Protein AF-A0A8H6H3W2-F1 (afdb_monomer_lite)

Sequence (372 aa):
MGFYNKIDARQTGYQIMNPTVLELPRDGNSSHDFLVIARTKHIAKNIHHKQYQLARQVATFANLTYDSFGRPLLKTGKWSKLLVEDFGDPEHHCKGQPNIDKYIGPEDMKLFWTRTGEPLLIFTHQVNDKNMCQGQFLIDVRAALVELEQVLGPEFSSLLPPIRFASPVGLRRDAPPGQENHPRYQREKNWAPGQSPFGSVSELLLMAEPGQLFRWISNDEPVELVLGAKDQRSAVEEPYPATAKPGETWHSRKSMTCVHDVMLHDEHVHQSTPMLTLTLCHRGSCEPDRQNTVMLGMVQRRQDPPAAPFTWYDRRIAVYESSPPYSMLSVSKKLTYHGETDSRYIWTGSMSYYTNHTEFPPPNHGFLDDEI

Radius of gyration: 20.77 Å; chains: 1; bounding box: 55×59×56 Å

pLDDT: mean 80.82, std 12.07, range [38.03, 96.06]

Structure (mmCIF, N/CA/C/O backbone):
data_AF-A0A8H6H3W2-F1
#
_entry.id   AF-A0A8H6H3W2-F1
#
loop_
_atom_site.group_PDB
_atom_site.id
_atom_site.type_symbol
_atom_site.label_atom_id
_atom_site.label_alt_id
_atom_site.label_comp_id
_atom_site.label_asym_id
_atom_site.label_entity_id
_atom_site.label_seq_id
_atom_site.pdbx_PDB_ins_code
_atom_site.Cartn_x
_atom_site.Cartn_y
_atom_site.Cartn_z
_atom_site.occupancy
_atom_site.B_iso_or_equiv
_atom_site.auth_seq_id
_atom_site.auth_comp_id
_atom_site.auth_asym_id
_atom_site.auth_atom_id
_atom_site.pdbx_PDB_model_num
ATOM 1 N N . MET A 1 1 ? -14.733 -13.157 6.035 1.00 38.03 1 MET A N 1
ATOM 2 C CA . MET A 1 1 ? -14.021 -12.004 5.429 1.00 38.03 1 MET A CA 1
ATOM 3 C C . MET A 1 1 ? -14.998 -11.135 4.644 1.00 38.03 1 MET A C 1
ATOM 5 O O . MET A 1 1 ? -15.568 -11.610 3.669 1.00 38.03 1 MET A O 1
ATOM 9 N N . GLY A 1 2 ? -15.232 -9.893 5.075 1.00 45.56 2 GLY A N 1
ATOM 10 C CA . GLY A 1 2 ? -16.018 -8.913 4.315 1.00 45.56 2 GLY A CA 1
ATOM 11 C C . GLY A 1 2 ? -15.111 -8.059 3.428 1.00 45.56 2 GLY A C 1
ATOM 12 O O . GLY A 1 2 ? -14.073 -7.596 3.888 1.00 45.56 2 GLY A O 1
ATOM 13 N N . PHE A 1 3 ? -15.484 -7.849 2.164 1.00 54.97 3 PHE A N 1
ATOM 14 C CA . PHE A 1 3 ? -14.792 -6.913 1.273 1.00 54.97 3 PHE A CA 1
ATOM 15 C C . PHE A 1 3 ? -15.496 -5.555 1.318 1.00 54.97 3 PHE A C 1
ATOM 17 O O . PHE A 1 3 ? -16.635 -5.424 0.869 1.00 54.97 3 PHE A O 1
ATOM 24 N N . TYR A 1 4 ? -14.814 -4.539 1.843 1.00 61.31 4 TYR A N 1
ATOM 25 C CA . TYR A 1 4 ? -15.309 -3.164 1.879 1.00 61.31 4 TYR A CA 1
ATOM 26 C C . TYR A 1 4 ? -14.913 -2.460 0.585 1.00 61.31 4 TYR A C 1
ATOM 28 O O . TYR A 1 4 ? -13.740 -2.181 0.353 1.00 61.31 4 TYR A O 1
ATOM 36 N N . ASN A 1 5 ? -15.878 -2.170 -0.281 1.00 63.62 5 ASN A N 1
ATOM 37 C CA . ASN A 1 5 ? -15.597 -1.556 -1.581 1.00 63.62 5 ASN A CA 1
ATOM 38 C C . ASN A 1 5 ? -16.062 -0.098 -1.687 1.00 63.62 5 ASN A C 1
ATOM 40 O O . ASN A 1 5 ? -15.951 0.499 -2.760 1.00 63.62 5 ASN A O 1
ATOM 44 N N . LYS A 1 6 ? -16.600 0.486 -0.607 1.00 76.38 6 LYS A N 1
ATOM 45 C CA . LYS A 1 6 ? -17.149 1.843 -0.634 1.00 76.38 6 LYS A CA 1
ATOM 46 C C . LYS A 1 6 ? -16.760 2.654 0.597 1.00 76.38 6 LYS A C 1
ATOM 48 O O . LYS A 1 6 ? -16.952 2.224 1.732 1.00 76.38 6 LYS A O 1
ATOM 53 N N . ILE A 1 7 ? -16.282 3.866 0.329 1.00 86.50 7 ILE A N 1
ATOM 54 C CA . ILE A 1 7 ? -16.067 4.921 1.318 1.00 86.50 7 ILE A CA 1
ATOM 55 C C . ILE A 1 7 ? -17.018 6.074 0.979 1.00 86.50 7 ILE A C 1
ATOM 57 O O . ILE A 1 7 ? -16.987 6.601 -0.135 1.00 86.50 7 ILE A O 1
ATOM 61 N N . ASP A 1 8 ? -17.886 6.456 1.914 1.00 89.50 8 ASP A N 1
ATOM 62 C CA . ASP A 1 8 ? -18.710 7.662 1.817 1.00 89.50 8 ASP A CA 1
ATOM 63 C C . ASP A 1 8 ? -17.953 8.851 2.412 1.00 89.50 8 ASP A C 1
ATOM 65 O O . ASP A 1 8 ? -18.010 9.103 3.615 1.00 89.50 8 ASP A O 1
ATOM 69 N N . ALA A 1 9 ? -17.246 9.571 1.538 1.00 91.12 9 ALA A N 1
ATOM 70 C CA . ALA A 1 9 ? -16.444 10.740 1.889 1.00 91.12 9 ALA A CA 1
ATOM 71 C C . ALA A 1 9 ? -17.174 12.084 1.700 1.00 91.12 9 ALA A C 1
ATOM 73 O O . ALA A 1 9 ? -16.544 13.142 1.748 1.00 91.12 9 ALA A O 1
ATOM 74 N N . ARG A 1 10 ? -18.498 12.081 1.462 1.00 91.94 10 ARG A N 1
ATOM 75 C CA . ARG A 1 10 ? -19.248 13.295 1.073 1.00 91.94 10 ARG A CA 1
ATOM 76 C C . ARG A 1 10 ? -19.122 14.439 2.077 1.00 91.94 10 ARG A C 1
ATOM 78 O O . ARG A 1 10 ? -19.120 15.596 1.671 1.00 91.94 10 ARG A O 1
ATOM 85 N N . GLN A 1 11 ? -19.005 14.129 3.367 1.00 92.69 11 GLN A N 1
ATOM 86 C CA . GLN A 1 11 ? -18.906 15.145 4.417 1.00 92.69 11 GLN A CA 1
ATOM 87 C C . GLN A 1 11 ? -17.571 15.899 4.424 1.00 92.69 11 GLN A C 1
ATOM 89 O O . GLN A 1 11 ? -17.528 17.008 4.947 1.00 92.69 11 GLN A O 1
ATOM 94 N N . THR A 1 12 ? -16.518 15.343 3.816 1.00 92.12 12 THR A N 1
ATOM 95 C CA . THR A 1 12 ? -15.211 16.015 3.706 1.00 92.12 12 THR A CA 1
ATOM 96 C C . THR A 1 12 ? -15.202 17.125 2.651 1.00 92.12 12 THR A C 1
ATOM 98 O O . THR A 1 12 ? -14.310 17.963 2.646 1.00 92.12 12 THR A O 1
ATOM 101 N N . GLY A 1 13 ? -16.162 17.114 1.717 1.00 91.94 13 GLY A N 1
ATOM 102 C CA . GLY A 1 13 ? -16.162 17.993 0.544 1.00 91.94 13 GLY A CA 1
ATOM 103 C C . GLY A 1 13 ? -15.183 17.578 -0.565 1.00 91.94 13 GLY A C 1
ATOM 104 O O . GLY A 1 13 ? -15.186 18.191 -1.632 1.00 91.94 13 GLY A O 1
ATOM 105 N N . TYR A 1 14 ? -14.389 16.521 -0.367 1.00 90.44 14 TYR A N 1
ATOM 106 C CA . TYR A 1 14 ? -13.445 16.020 -1.363 1.00 90.44 14 TYR A CA 1
ATOM 107 C C . TYR A 1 14 ? -14.010 14.843 -2.154 1.00 90.44 14 TYR A C 1
ATOM 109 O O . TYR A 1 14 ? -14.612 13.913 -1.618 1.00 90.44 14 TYR A O 1
ATOM 117 N N . GLN A 1 15 ? -13.733 14.841 -3.458 1.00 89.75 15 GLN A N 1
ATOM 118 C CA . GLN A 1 15 ? -13.858 13.636 -4.263 1.00 89.75 15 GLN A CA 1
ATOM 119 C C . GLN A 1 15 ? -12.562 12.834 -4.169 1.00 89.75 15 GLN A C 1
ATOM 121 O O . GLN A 1 15 ? -11.529 13.264 -4.685 1.00 89.75 15 GLN A O 1
ATOM 126 N N . ILE A 1 16 ? -12.648 11.670 -3.530 1.00 88.50 16 ILE A N 1
ATOM 127 C CA . ILE A 1 16 ? -11.510 10.786 -3.291 1.00 88.50 16 ILE A CA 1
ATOM 128 C C . ILE A 1 16 ? -11.413 9.662 -4.330 1.00 88.50 16 ILE A C 1
ATOM 130 O O . ILE A 1 16 ? -12.414 9.206 -4.884 1.00 88.50 16 ILE A O 1
ATOM 134 N N . MET A 1 17 ? -10.187 9.219 -4.586 1.00 86.38 17 MET A N 1
ATOM 135 C CA . MET A 1 17 ? -9.813 8.126 -5.478 1.00 86.38 17 MET A CA 1
ATOM 136 C C . MET A 1 17 ? -8.690 7.314 -4.830 1.00 86.38 17 MET A C 1
ATOM 138 O O . MET A 1 17 ? -7.836 7.883 -4.152 1.00 86.38 17 MET A O 1
ATOM 142 N N . ASN A 1 18 ? -8.670 6.004 -5.085 1.00 83.69 18 ASN A N 1
ATOM 143 C CA . ASN A 1 18 ? -7.641 5.072 -4.602 1.00 83.69 18 ASN A CA 1
ATOM 144 C C . ASN A 1 18 ? -7.344 5.225 -3.101 1.00 83.69 18 ASN A C 1
ATOM 146 O O . ASN A 1 18 ? -6.209 5.532 -2.734 1.00 83.69 18 ASN A O 1
ATOM 150 N N . PRO A 1 19 ? -8.363 5.094 -2.235 1.00 89.00 19 PRO A N 1
ATOM 151 C CA . PRO A 1 19 ? -8.133 5.187 -0.809 1.00 89.00 19 PRO A CA 1
ATOM 152 C C . PRO A 1 19 ? -7.259 4.027 -0.333 1.00 89.00 19 PRO A C 1
ATOM 154 O O . PRO A 1 19 ? -7.424 2.884 -0.765 1.00 89.00 19 PRO A O 1
ATOM 157 N N . THR A 1 20 ? -6.379 4.335 0.607 1.00 91.44 20 THR A N 1
ATOM 158 C CA . THR A 1 20 ? -5.738 3.361 1.477 1.00 91.44 20 THR A CA 1
ATOM 159 C C . THR A 1 20 ? -6.211 3.578 2.905 1.00 91.44 20 THR A C 1
ATOM 161 O O . THR A 1 20 ? -6.490 4.713 3.297 1.00 91.44 20 THR A O 1
ATOM 164 N N . VAL A 1 21 ? -6.317 2.494 3.669 1.00 92.19 21 VAL A N 1
ATOM 165 C CA . VAL A 1 21 ? -6.785 2.531 5.054 1.00 92.19 21 VAL A CA 1
ATOM 166 C C . VAL A 1 21 ? -5.716 2.012 6.006 1.00 92.19 21 VAL A C 1
ATOM 168 O O . VAL A 1 21 ? -4.912 1.162 5.631 1.00 92.19 21 VAL A O 1
ATOM 171 N N . LEU A 1 22 ? -5.730 2.538 7.223 1.00 91.88 22 LEU A N 1
ATOM 172 C CA . LEU A 1 22 ? -5.010 2.034 8.383 1.00 91.88 22 LEU A CA 1
ATOM 173 C C . LEU A 1 22 ? -6.053 1.818 9.478 1.00 91.88 22 LEU A C 1
ATOM 175 O O . LEU A 1 22 ? -6.718 2.781 9.865 1.00 91.88 22 LEU A O 1
ATOM 179 N N . GLU A 1 23 ? -6.239 0.579 9.929 1.00 89.75 23 GLU A N 1
ATOM 180 C CA . GLU A 1 23 ? -7.088 0.291 11.090 1.00 89.75 23 GLU A CA 1
ATOM 181 C C . GLU A 1 23 ? -6.520 0.994 12.326 1.00 89.75 23 GLU A C 1
ATOM 183 O O . GLU A 1 23 ? -5.312 0.971 12.558 1.00 89.75 23 GLU A O 1
ATOM 188 N N . LEU A 1 24 ? -7.380 1.653 13.094 1.00 89.00 24 LEU A N 1
ATOM 189 C CA . LEU A 1 24 ? -7.006 2.315 14.335 1.00 89.00 24 LEU A CA 1
ATOM 190 C C . LEU A 1 24 ? -7.407 1.443 15.534 1.00 89.00 24 LEU A C 1
ATOM 192 O O . LEU A 1 24 ? -8.453 0.792 15.497 1.00 89.00 24 LEU A O 1
ATOM 196 N N . PRO A 1 25 ? -6.602 1.438 16.610 1.00 82.38 25 PRO A N 1
ATOM 197 C CA . PRO A 1 25 ? -6.930 0.725 17.842 1.00 82.38 25 PRO A CA 1
ATOM 198 C C . PRO A 1 25 ? -8.228 1.265 18.453 1.00 82.38 25 PRO A C 1
ATOM 200 O O . PRO A 1 25 ? -8.420 2.478 18.559 1.00 82.38 25 PRO A O 1
ATOM 203 N N . ARG A 1 26 ? -9.106 0.362 18.896 1.00 71.25 26 ARG A N 1
ATOM 204 C CA . ARG A 1 26 ? -10.424 0.715 19.455 1.00 71.25 26 ARG A CA 1
ATOM 205 C C . ARG A 1 26 ? -10.416 0.999 20.952 1.00 71.25 26 ARG A C 1
ATOM 207 O O . ARG A 1 26 ? -11.255 1.758 21.421 1.00 71.25 26 ARG A O 1
ATOM 214 N N . ASP A 1 27 ? -9.447 0.436 21.663 1.00 63.78 27 ASP A N 1
ATOM 215 C CA . ASP A 1 27 ? -9.256 0.655 23.102 1.00 63.78 27 ASP A CA 1
ATOM 216 C C . ASP A 1 27 ? -8.433 1.915 23.407 1.00 63.78 27 ASP A C 1
ATOM 218 O O . ASP A 1 27 ? -8.251 2.281 24.564 1.00 63.78 27 ASP A O 1
ATOM 222 N N . GLY A 1 28 ? -7.939 2.601 22.371 1.00 57.50 28 GLY A N 1
ATOM 223 C CA . GLY A 1 28 ? -7.385 3.943 22.519 1.00 57.50 28 GLY A CA 1
ATOM 224 C C . GLY A 1 28 ? -8.486 4.996 22.677 1.00 57.50 28 GLY A C 1
ATOM 225 O O . GLY A 1 28 ? -9.674 4.722 22.531 1.00 57.50 28 GLY A O 1
ATOM 226 N N . ASN A 1 29 ? -8.096 6.261 22.840 1.00 61.19 29 ASN A N 1
ATOM 227 C CA . ASN A 1 29 ? -9.043 7.389 22.800 1.00 61.19 29 ASN A CA 1
ATOM 228 C C . ASN A 1 29 ? -9.653 7.627 21.396 1.00 61.19 29 ASN A C 1
ATOM 230 O O . ASN A 1 29 ? -10.332 8.634 21.170 1.00 61.19 29 ASN A O 1
ATOM 234 N N . SER A 1 30 ? -9.414 6.724 20.440 1.00 72.88 30 SER A N 1
ATOM 235 C CA . SER A 1 30 ? -9.859 6.858 19.061 1.00 72.88 30 SER A CA 1
ATOM 236 C C . SER A 1 30 ? -11.351 6.562 18.945 1.00 72.88 30 SER A C 1
ATOM 238 O O . SER A 1 30 ? -11.795 5.421 18.990 1.00 72.88 30 SER A O 1
ATOM 240 N N . SER A 1 31 ? -12.139 7.600 18.666 1.00 84.19 31 SER A N 1
ATOM 241 C CA . SER A 1 31 ? -13.532 7.445 18.204 1.00 84.19 31 SER A CA 1
ATOM 242 C C . SER A 1 31 ? -13.646 6.981 16.739 1.00 84.19 31 SER A C 1
ATOM 244 O O . SER A 1 31 ? -14.732 7.026 16.141 1.00 84.19 31 SER A O 1
ATOM 246 N N . HIS A 1 32 ? -12.510 6.602 16.146 1.00 90.31 32 HIS A N 1
ATOM 247 C CA . HIS A 1 32 ? -12.349 6.301 14.737 1.00 90.31 32 HIS A CA 1
ATOM 248 C C . HIS A 1 32 ? -11.866 4.868 14.508 1.00 90.31 32 HIS A C 1
ATOM 250 O O . HIS A 1 32 ? -10.893 4.457 15.132 1.00 90.31 32 HIS A O 1
ATOM 256 N N . ASP A 1 33 ? -12.499 4.139 13.584 1.00 89.69 33 ASP A N 1
ATOM 257 C CA . ASP A 1 33 ? -12.066 2.785 13.202 1.00 89.69 33 ASP A CA 1
ATOM 258 C C . ASP A 1 33 ? -10.879 2.806 12.227 1.00 89.69 33 ASP A C 1
ATOM 260 O O . ASP A 1 33 ? -10.061 1.892 12.222 1.00 89.69 33 ASP A O 1
ATOM 264 N N . PHE A 1 34 ? -10.786 3.829 11.370 1.00 92.62 34 PHE A N 1
ATOM 265 C CA . PHE A 1 34 ? -9.761 3.906 10.329 1.00 92.62 34 PHE A CA 1
ATOM 266 C C . PHE A 1 34 ? -9.233 5.324 10.121 1.00 92.62 34 PHE A C 1
ATOM 268 O O . PHE A 1 34 ? -9.998 6.292 10.061 1.00 92.62 34 PHE A O 1
ATOM 275 N N . LEU A 1 35 ? -7.930 5.426 9.857 1.00 94.44 35 LEU A N 1
ATOM 276 C CA . LEU A 1 35 ? -7.363 6.518 9.074 1.00 94.44 35 LEU A CA 1
ATOM 277 C C . LEU A 1 35 ? -7.467 6.151 7.591 1.00 94.44 35 LEU A C 1
ATOM 279 O O . LEU A 1 35 ? -7.058 5.071 7.171 1.00 94.44 35 LEU A O 1
ATOM 283 N N . VAL A 1 36 ? -7.984 7.071 6.785 1.00 94.69 36 VAL A N 1
ATOM 284 C CA . VAL A 1 36 ? -8.074 6.949 5.330 1.00 94.69 36 VAL A CA 1
ATOM 285 C C . VAL A 1 36 ? -7.200 8.020 4.698 1.00 94.69 36 VAL A C 1
ATOM 287 O O . VAL A 1 36 ? -7.397 9.207 4.951 1.00 94.69 36 VAL A O 1
ATOM 290 N N . ILE A 1 37 ? -6.286 7.618 3.818 1.00 94.38 37 ILE A N 1
ATOM 291 C CA . ILE A 1 37 ? -5.558 8.538 2.939 1.00 94.38 37 ILE A CA 1
ATOM 292 C C . ILE A 1 37 ? -5.935 8.220 1.504 1.00 94.38 37 ILE A C 1
ATOM 294 O O . ILE A 1 37 ? -5.880 7.072 1.071 1.00 94.38 37 ILE A O 1
ATOM 298 N N . ALA A 1 38 ? -6.331 9.236 0.748 1.00 92.19 38 ALA A N 1
ATOM 299 C CA . ALA A 1 38 ? -6.770 9.059 -0.626 1.00 92.19 38 ALA A CA 1
ATOM 300 C C . ALA A 1 38 ? -6.287 10.191 -1.527 1.00 92.19 38 ALA A C 1
ATOM 302 O O . ALA A 1 38 ? -5.979 11.295 -1.078 1.00 92.19 38 ALA A O 1
ATOM 303 N N . ARG A 1 39 ? -6.245 9.920 -2.831 1.00 90.06 39 ARG A N 1
ATOM 304 C CA . ARG A 1 39 ? -5.923 10.929 -3.836 1.00 90.06 39 ARG A CA 1
ATOM 305 C C . ARG A 1 39 ? -7.187 11.720 -4.130 1.00 90.06 39 ARG A C 1
ATOM 307 O O . ARG A 1 39 ? -8.265 11.150 -4.269 1.00 90.06 39 ARG A O 1
ATOM 314 N N . THR A 1 40 ? -7.062 13.024 -4.283 1.00 89.25 40 THR A N 1
ATOM 315 C CA . THR A 1 40 ? -8.142 13.863 -4.809 1.00 89.25 40 THR A CA 1
ATOM 316 C C . THR A 1 40 ? -8.117 13.876 -6.342 1.00 89.25 40 THR A C 1
ATOM 318 O O . THR A 1 40 ? -7.228 13.300 -6.976 1.00 89.25 40 THR A O 1
ATOM 321 N N . LYS A 1 41 ? -9.105 14.514 -6.976 1.00 88.62 41 LYS A N 1
ATOM 322 C CA . LYS A 1 41 ? -9.026 14.801 -8.415 1.00 88.62 41 LYS A CA 1
ATOM 323 C C . LYS A 1 41 ? -7.778 15.629 -8.728 1.00 88.62 41 LYS A C 1
ATOM 325 O O . LYS A 1 41 ? -7.467 16.572 -7.999 1.00 88.62 41 LYS A O 1
ATOM 330 N N . HIS A 1 42 ? -7.117 15.305 -9.842 1.00 88.88 42 HIS A N 1
ATOM 331 C CA . HIS A 1 42 ? -6.037 16.136 -10.366 1.00 88.88 42 HIS A CA 1
ATOM 332 C C . HIS A 1 42 ? -6.538 17.562 -10.602 1.00 88.88 42 HIS A C 1
ATOM 334 O O . HIS A 1 42 ? -7.658 17.760 -11.084 1.00 88.88 42 HIS A O 1
ATOM 340 N N . ILE A 1 43 ? -5.707 18.543 -10.262 1.00 89.69 43 ILE A N 1
ATOM 341 C CA . ILE A 1 43 ? -5.952 19.948 -10.590 1.00 89.69 43 ILE A CA 1
ATOM 342 C C . ILE A 1 43 ? -4.912 20.462 -11.571 1.00 89.69 43 ILE A C 1
ATOM 344 O O . ILE A 1 43 ? -3.747 20.074 -11.523 1.00 89.69 43 ILE A O 1
ATOM 348 N N . ALA A 1 44 ? -5.337 21.358 -12.457 1.00 90.50 44 ALA A N 1
ATOM 349 C CA . ALA A 1 44 ? -4.416 22.049 -13.339 1.00 90.50 44 ALA A CA 1
ATOM 350 C C . ALA A 1 44 ? -3.513 22.978 -12.516 1.00 90.50 44 ALA A C 1
ATOM 352 O O . ALA A 1 44 ? -4.010 23.806 -11.751 1.00 90.50 44 ALA A O 1
ATOM 353 N N . LYS A 1 45 ? -2.199 22.862 -12.702 1.00 86.75 45 LYS A N 1
ATOM 354 C CA . LYS A 1 45 ? -1.201 23.754 -12.111 1.00 86.75 45 LYS A CA 1
ATOM 355 C C . LYS A 1 45 ? -0.231 24.210 -13.192 1.00 86.75 45 LYS A C 1
ATOM 357 O O . LYS A 1 45 ? 0.331 23.384 -13.902 1.00 86.75 45 LYS A O 1
ATOM 362 N N . ASN A 1 46 ? -0.043 25.518 -13.322 1.00 86.31 46 ASN A N 1
ATOM 363 C CA . ASN A 1 46 ? 0.903 26.089 -14.276 1.00 86.31 46 ASN A CA 1
ATOM 364 C C . ASN A 1 46 ? 2.213 26.387 -13.565 1.00 86.31 46 ASN A C 1
ATOM 366 O O . ASN A 1 46 ? 2.203 27.079 -12.547 1.00 86.31 46 ASN A O 1
ATOM 370 N N . ILE A 1 47 ? 3.325 25.897 -14.109 1.00 81.50 47 ILE A N 1
ATOM 371 C CA . ILE A 1 47 ? 4.649 26.233 -13.597 1.00 81.50 47 ILE A CA 1
ATOM 372 C C . ILE A 1 47 ? 5.622 26.423 -14.753 1.00 81.50 47 ILE A C 1
ATOM 374 O O . ILE A 1 47 ? 5.658 25.606 -15.667 1.00 81.50 47 ILE A O 1
ATOM 378 N N . HIS A 1 48 ? 6.332 27.555 -14.754 1.00 82.19 48 HIS A N 1
ATOM 379 C CA . HIS A 1 48 ? 7.239 27.976 -15.834 1.00 82.19 48 HIS A CA 1
ATOM 380 C C . HIS A 1 48 ? 6.634 27.811 -17.245 1.00 82.19 48 HIS A C 1
ATOM 382 O O . HIS A 1 48 ? 7.253 27.259 -18.146 1.00 82.19 48 HIS A O 1
ATOM 388 N N . HIS A 1 49 ? 5.388 28.267 -17.434 1.00 82.69 49 HIS A N 1
ATOM 389 C CA . HIS A 1 49 ? 4.628 28.163 -18.695 1.00 82.69 49 HIS A CA 1
ATOM 390 C C . HIS A 1 49 ? 4.293 26.738 -19.172 1.00 82.69 49 HIS A C 1
ATOM 392 O O . HIS A 1 49 ? 3.703 26.580 -20.240 1.00 82.69 49 HIS A O 1
ATOM 398 N N . LYS A 1 50 ? 4.579 25.706 -18.371 1.00 82.94 50 LYS A N 1
ATOM 399 C CA . LYS A 1 50 ? 4.119 24.336 -18.599 1.00 82.94 50 LYS A CA 1
ATOM 400 C C . LYS A 1 50 ? 2.918 24.024 -17.707 1.00 82.94 50 LYS A C 1
ATOM 402 O O . LYS A 1 50 ? 2.899 24.336 -16.516 1.00 82.94 50 LYS A O 1
ATOM 407 N N . GLN A 1 51 ? 1.895 23.414 -18.298 1.00 86.88 51 GLN A N 1
ATOM 408 C CA . GLN A 1 51 ? 0.692 22.991 -17.587 1.00 86.88 51 GLN A CA 1
ATOM 409 C C . GLN A 1 51 ? 0.855 21.554 -17.083 1.00 86.88 51 GLN A C 1
ATOM 411 O O . GLN A 1 51 ? 1.141 20.640 -17.857 1.00 86.88 51 GLN A O 1
ATOM 416 N N . TYR A 1 52 ? 0.616 21.361 -15.793 1.00 86.75 52 TYR A N 1
ATOM 417 C CA . TYR A 1 52 ? 0.679 20.078 -15.110 1.00 86.75 52 TYR A CA 1
ATOM 418 C C . TYR A 1 52 ? -0.683 19.678 -14.535 1.00 86.75 52 TYR A C 1
ATOM 420 O O . TYR A 1 52 ? -1.546 20.515 -14.263 1.00 86.75 52 TYR A O 1
ATOM 428 N N . GLN A 1 53 ? -0.856 18.377 -14.333 1.00 88.94 53 GLN A N 1
ATOM 429 C CA . GLN A 1 53 ? -1.932 17.743 -13.584 1.00 88.94 53 GLN A CA 1
ATOM 430 C C . GLN A 1 53 ? -1.383 17.359 -12.209 1.00 88.94 53 GLN A C 1
ATOM 432 O O . GLN A 1 53 ? -0.658 16.374 -12.072 1.00 88.94 53 GLN A O 1
ATOM 437 N N . LEU A 1 54 ? -1.698 18.161 -11.197 1.00 87.56 54 LEU A N 1
ATOM 438 C CA . LEU A 1 54 ? -1.220 17.973 -9.833 1.00 87.56 54 LEU A CA 1
ATOM 439 C C . LEU A 1 54 ? -2.146 17.035 -9.053 1.00 87.56 54 LEU A C 1
ATOM 441 O O . LEU A 1 54 ? -3.332 17.320 -8.862 1.00 87.56 54 LEU A O 1
ATOM 445 N N . ALA A 1 55 ? -1.583 15.928 -8.578 1.00 88.56 55 ALA A N 1
ATOM 446 C CA . ALA A 1 55 ? -2.156 15.048 -7.576 1.00 88.56 55 ALA A CA 1
ATOM 447 C C . ALA A 1 55 ? -2.001 15.656 -6.183 1.00 88.56 55 ALA A C 1
ATOM 449 O O . ALA A 1 55 ? -0.946 16.167 -5.822 1.00 88.56 55 ALA A O 1
ATOM 450 N N . ARG A 1 56 ? -3.071 15.579 -5.391 1.00 89.38 56 ARG A N 1
ATOM 451 C CA . ARG A 1 56 ? -3.073 15.965 -3.977 1.00 89.38 56 ARG A CA 1
ATOM 452 C C . ARG A 1 56 ? -3.652 14.838 -3.149 1.00 89.38 56 ARG A C 1
ATOM 454 O O . ARG A 1 56 ? -4.571 14.152 -3.609 1.00 89.38 56 ARG A O 1
ATOM 461 N N . GLN A 1 57 ? -3.152 14.691 -1.933 1.00 91.12 57 GLN A N 1
ATOM 462 C CA . GLN A 1 57 ? -3.610 13.688 -0.980 1.00 91.12 57 GLN A CA 1
ATOM 463 C C . GLN A 1 57 ? -4.431 14.325 0.121 1.00 91.12 57 GLN A C 1
ATOM 465 O O . GLN A 1 57 ? -4.078 15.390 0.620 1.00 91.12 57 GLN A O 1
ATOM 470 N N . VAL A 1 58 ? -5.493 13.635 0.516 1.00 93.31 58 VAL A N 1
ATOM 471 C CA . VAL A 1 58 ? -6.330 14.008 1.646 1.00 93.31 58 VAL A CA 1
ATOM 472 C C . VAL A 1 58 ? -6.366 12.866 2.652 1.00 93.31 58 VAL A C 1
ATOM 474 O O . VAL A 1 58 ? -6.612 11.717 2.283 1.00 93.31 58 VAL A O 1
ATOM 477 N N . ALA A 1 59 ? -6.119 13.197 3.913 1.00 95.50 59 ALA A N 1
ATOM 478 C CA . ALA A 1 59 ? -6.383 12.352 5.062 1.00 95.50 59 ALA A CA 1
ATOM 479 C C . ALA A 1 59 ? -7.770 12.650 5.629 1.00 95.50 59 ALA A C 1
ATOM 481 O O . ALA A 1 59 ? -8.204 13.803 5.673 1.00 95.50 59 ALA A O 1
ATOM 482 N N . THR A 1 60 ? -8.456 11.614 6.090 1.00 96.06 60 THR A N 1
ATOM 483 C CA . THR A 1 60 ? -9.702 11.710 6.851 1.00 96.06 60 THR A CA 1
ATOM 484 C C . THR A 1 60 ? -9.825 10.509 7.782 1.00 96.06 60 THR A C 1
ATOM 486 O O . THR A 1 60 ? -9.222 9.467 7.532 1.00 96.06 60 THR A O 1
ATOM 489 N N . PHE A 1 61 ? -10.614 10.640 8.842 1.00 95.12 61 PHE A N 1
ATOM 490 C CA . PHE A 1 61 ? -10.955 9.523 9.715 1.00 95.12 61 PHE A CA 1
ATOM 491 C C . PHE A 1 61 ? -12.336 8.972 9.356 1.00 95.12 61 PHE A C 1
ATOM 493 O O . PHE A 1 61 ? -13.251 9.725 8.992 1.00 95.12 61 PHE A O 1
ATOM 500 N N . ALA A 1 62 ? -12.486 7.653 9.434 1.00 93.69 62 ALA A N 1
ATOM 501 C CA . ALA A 1 62 ? -13.699 6.954 9.039 1.00 93.69 62 ALA A CA 1
ATOM 502 C C . ALA A 1 62 ? -14.086 5.866 10.038 1.00 93.69 62 ALA A C 1
ATOM 504 O O . ALA A 1 62 ? -13.227 5.262 10.671 1.00 93.69 62 ALA A O 1
ATOM 505 N N . ASN A 1 63 ? -15.389 5.593 10.099 1.00 91.75 63 ASN A N 1
ATOM 506 C CA . ASN A 1 63 ? -15.965 4.516 10.901 1.00 91.75 63 ASN A CA 1
ATOM 507 C C . ASN A 1 63 ? -16.629 3.479 10.012 1.00 91.75 63 ASN A C 1
ATOM 509 O O . ASN A 1 63 ? -17.249 3.825 8.996 1.00 91.75 63 ASN A O 1
ATOM 513 N N . LEU A 1 64 ? -16.530 2.214 10.412 1.00 89.25 64 LEU A N 1
ATOM 514 C CA . LEU A 1 64 ? -17.304 1.154 9.807 1.00 89.25 64 LEU A CA 1
ATOM 515 C C . LEU A 1 64 ? -18.766 1.303 10.215 1.00 89.25 64 LEU A C 1
ATOM 517 O O . LEU A 1 64 ? -19.139 1.315 11.384 1.00 89.25 64 LEU A O 1
ATOM 521 N N . THR A 1 65 ? -19.613 1.397 9.204 1.00 89.62 65 THR A N 1
ATOM 522 C CA . THR A 1 65 ? -21.062 1.485 9.335 1.00 89.62 65 THR A CA 1
ATOM 523 C C . THR A 1 65 ? -21.715 0.524 8.349 1.00 89.62 65 THR A C 1
ATOM 525 O O . THR A 1 65 ? -21.037 -0.237 7.653 1.00 89.62 65 THR A O 1
ATOM 528 N N . TYR A 1 66 ? -23.040 0.579 8.261 1.00 87.50 66 TYR A N 1
ATOM 529 C CA . TYR A 1 66 ? -23.813 -0.182 7.294 1.00 87.50 66 TYR A CA 1
ATOM 530 C C . TYR A 1 66 ? -24.735 0.759 6.525 1.00 87.50 66 TYR A C 1
ATOM 532 O O . TYR A 1 66 ? -25.268 1.723 7.083 1.00 87.50 66 TYR A O 1
ATOM 540 N N . ASP A 1 67 ? -24.897 0.511 5.228 1.00 83.88 67 ASP A N 1
ATOM 541 C CA . ASP A 1 67 ? -25.865 1.236 4.415 1.00 83.88 67 ASP A CA 1
ATOM 542 C C . ASP A 1 67 ? -27.306 0.754 4.665 1.00 83.88 67 ASP A C 1
ATOM 544 O O . ASP A 1 67 ? -27.559 -0.161 5.449 1.00 83.88 67 ASP A O 1
ATOM 548 N N . SER A 1 68 ? -28.277 1.368 3.982 1.00 86.25 68 SER A N 1
ATOM 549 C CA . SER A 1 68 ? -29.702 1.031 4.121 1.00 86.25 68 SER A CA 1
ATOM 550 C C . SER A 1 68 ? -30.052 -0.417 3.757 1.00 86.25 68 SER A C 1
ATOM 552 O O . SER A 1 68 ? -31.149 -0.865 4.071 1.00 86.25 68 SER A O 1
ATOM 554 N N . PHE A 1 69 ? -29.156 -1.136 3.078 1.00 84.31 69 PHE A N 1
ATOM 555 C CA . PHE A 1 69 ? -29.310 -2.542 2.709 1.00 84.31 69 PHE A CA 1
ATOM 556 C C . PHE A 1 69 ? -28.495 -3.470 3.624 1.00 84.31 69 PHE A C 1
ATOM 558 O O . PHE A 1 69 ? -28.329 -4.644 3.303 1.00 84.31 69 PHE A O 1
ATOM 565 N N . GLY A 1 70 ? -27.951 -2.953 4.732 1.00 82.94 70 GLY A N 1
ATOM 566 C CA . GLY A 1 70 ? -27.109 -3.713 5.652 1.00 82.94 70 GLY A CA 1
ATOM 567 C C . GLY A 1 70 ? -25.719 -4.027 5.096 1.00 82.94 70 GLY A C 1
ATOM 568 O O . GLY A 1 70 ? -25.041 -4.908 5.617 1.00 82.94 70 GLY A O 1
ATOM 569 N N . ARG A 1 71 ? -25.273 -3.345 4.031 1.00 82.31 71 ARG A N 1
ATOM 570 C CA . ARG A 1 71 ? -23.953 -3.597 3.437 1.00 82.31 71 ARG A CA 1
ATOM 571 C C . ARG A 1 71 ? -22.888 -2.749 4.128 1.00 82.31 71 ARG A C 1
ATOM 573 O O . ARG A 1 71 ? -23.138 -1.562 4.350 1.00 82.31 71 ARG A O 1
ATOM 580 N N . PRO A 1 72 ? -21.701 -3.305 4.413 1.00 83.38 72 PRO A N 1
ATOM 581 C CA . PRO A 1 72 ? -20.618 -2.554 5.032 1.00 83.38 72 PRO A CA 1
ATOM 582 C C . PRO A 1 72 ? -20.223 -1.289 4.256 1.00 83.38 72 PRO A C 1
ATOM 584 O O . PRO A 1 72 ? -20.075 -1.315 3.032 1.00 83.38 72 PRO A O 1
ATOM 587 N N . LEU A 1 73 ? -20.026 -0.184 4.975 1.00 86.19 73 LEU A N 1
ATOM 588 C CA . LEU A 1 73 ? -19.672 1.123 4.423 1.00 86.19 73 LEU A CA 1
ATOM 589 C C . LEU A 1 73 ? -18.733 1.865 5.376 1.00 86.19 73 LEU A C 1
ATOM 591 O O . LEU A 1 73 ? -19.100 2.118 6.524 1.00 86.19 73 LEU A O 1
ATOM 595 N N . LEU A 1 74 ? -17.572 2.303 4.886 1.00 89.88 74 LEU A N 1
ATOM 596 C CA . LEU A 1 74 ? -16.742 3.245 5.637 1.00 89.88 74 LEU A CA 1
ATOM 597 C C . LEU A 1 74 ? -17.306 4.653 5.465 1.00 89.88 74 LEU A C 1
ATOM 599 O O . LEU A 1 74 ? -17.407 5.153 4.344 1.00 89.88 74 LEU A O 1
ATOM 603 N N . LYS A 1 75 ? -17.695 5.296 6.563 1.00 92.25 75 LYS A N 1
ATOM 604 C CA . LYS A 1 75 ? -18.292 6.633 6.550 1.00 92.25 75 LYS A CA 1
ATOM 605 C C . LYS A 1 75 ? -17.355 7.627 7.215 1.00 92.25 75 LYS A C 1
ATOM 607 O O . LYS A 1 75 ? -16.953 7.425 8.358 1.00 92.25 75 LYS A O 1
ATOM 612 N N . THR A 1 76 ? -17.028 8.704 6.506 1.00 94.00 76 THR A N 1
ATOM 613 C CA . THR A 1 76 ? -16.158 9.761 7.032 1.00 94.00 76 THR A CA 1
ATOM 614 C C . THR A 1 76 ? -16.967 10.836 7.755 1.00 94.00 76 THR A C 1
ATOM 616 O O . THR A 1 76 ? -18.152 11.051 7.472 1.00 94.00 76 THR A O 1
ATOM 619 N N . GLY A 1 77 ? -16.298 11.565 8.649 1.00 92.69 77 GLY A N 1
ATOM 620 C CA . GLY A 1 77 ? -16.806 12.820 9.203 1.00 92.69 77 GLY A CA 1
ATOM 621 C C . GLY A 1 77 ? -16.545 14.029 8.295 1.00 92.69 77 GLY A C 1
ATOM 622 O O . GLY A 1 77 ? -16.209 13.894 7.115 1.00 92.69 77 GLY A O 1
ATOM 623 N N . LYS A 1 78 ? -16.678 15.229 8.877 1.00 95.00 78 LYS A N 1
ATOM 624 C CA . LYS A 1 78 ? -16.334 16.511 8.231 1.00 95.00 78 LYS A CA 1
ATOM 625 C C . LYS A 1 78 ? -14.833 16.802 8.223 1.00 95.00 78 LYS A C 1
ATOM 627 O O . LYS A 1 78 ? -14.371 17.583 7.398 1.00 95.00 78 LYS A O 1
ATOM 632 N N . TRP A 1 79 ? -14.088 16.221 9.164 1.00 95.69 79 TRP A N 1
ATOM 633 C CA . TRP A 1 79 ? -12.660 16.478 9.288 1.00 95.69 79 TRP A CA 1
ATOM 634 C C . TRP A 1 79 ? -11.894 15.860 8.117 1.00 95.69 79 TRP A C 1
ATOM 636 O O . TRP A 1 79 ? -12.111 14.704 7.737 1.00 95.69 79 TRP A O 1
ATOM 646 N N . SER A 1 80 ? -10.991 16.651 7.549 1.00 94.50 80 SER A N 1
ATOM 647 C CA . SER A 1 80 ? -10.041 16.209 6.539 1.00 94.50 80 SER A CA 1
ATOM 648 C C . SER A 1 80 ? -8.851 17.161 6.489 1.00 94.50 80 SER A C 1
ATOM 650 O O . SER A 1 80 ? -8.988 18.336 6.835 1.00 94.50 80 SER A O 1
ATOM 652 N N . LYS A 1 81 ? -7.698 16.664 6.040 1.00 93.94 81 LYS A N 1
ATOM 653 C CA . LYS A 1 81 ? -6.468 17.450 5.905 1.00 93.94 81 LYS A CA 1
ATOM 654 C C . LYS A 1 81 ? -5.731 17.085 4.627 1.00 93.94 81 LYS A C 1
ATOM 656 O O . LYS A 1 81 ? -5.598 15.907 4.308 1.00 93.94 81 LYS A O 1
ATOM 661 N N . LEU A 1 82 ? -5.248 18.085 3.894 1.00 91.06 82 LEU A N 1
ATOM 662 C CA . LEU A 1 82 ? -4.312 17.842 2.800 1.00 91.06 82 LEU A CA 1
ATOM 663 C C . LEU A 1 82 ? -2.941 17.522 3.402 1.00 91.06 82 LEU A C 1
ATOM 665 O O . LEU A 1 82 ? -2.446 18.286 4.221 1.00 91.06 82 LEU A O 1
ATOM 669 N N . LEU A 1 83 ? -2.373 16.372 3.045 1.00 81.56 83 LEU A N 1
ATOM 670 C CA . LEU A 1 83 ? -1.127 15.881 3.655 1.00 81.56 83 LEU A CA 1
ATOM 671 C C . LEU A 1 83 ? 0.121 16.447 3.004 1.00 81.56 83 LEU A C 1
ATOM 673 O O . LEU A 1 83 ? 1.121 16.717 3.655 1.00 81.56 83 LEU A O 1
ATOM 677 N N . VAL A 1 84 ? 0.052 16.574 1.689 1.00 64.75 84 VAL A N 1
ATOM 678 C CA . VAL A 1 84 ? 1.147 17.069 0.882 1.00 64.75 84 VAL A CA 1
ATOM 679 C C . VAL A 1 84 ? 0.696 18.411 0.349 1.00 64.75 84 VAL A C 1
ATOM 681 O O . VAL A 1 84 ? -0.077 18.482 -0.611 1.00 64.75 84 VAL A O 1
ATOM 684 N N . GLU A 1 85 ? 1.120 19.466 1.043 1.00 56.41 85 GLU A N 1
ATOM 685 C CA . GLU A 1 85 ? 1.163 20.797 0.455 1.00 56.41 85 GLU A CA 1
ATOM 686 C C . GLU A 1 85 ? 2.111 20.736 -0.736 1.00 56.41 85 GLU A C 1
ATOM 688 O O . GLU A 1 85 ? 3.116 20.029 -0.692 1.00 56.41 85 GLU A O 1
ATOM 693 N N . ASP A 1 86 ? 1.728 21.400 -1.822 1.00 54.72 86 ASP A N 1
ATOM 694 C CA . ASP A 1 86 ? 2.455 21.448 -3.081 1.00 54.72 86 ASP A CA 1
ATOM 695 C C . ASP A 1 86 ? 3.975 21.511 -2.852 1.00 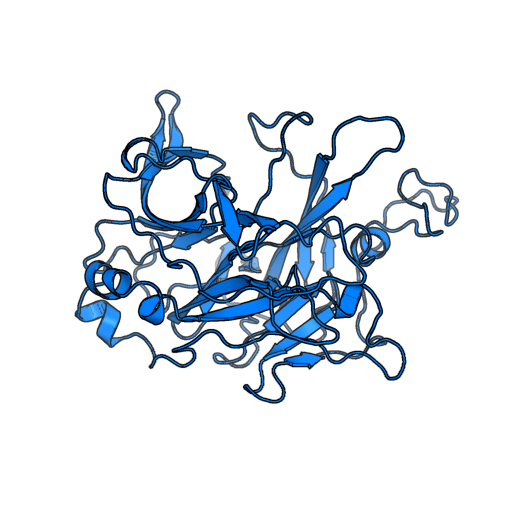54.72 86 ASP A C 1
ATOM 697 O O . ASP A 1 86 ? 4.500 22.595 -2.601 1.00 54.72 86 ASP A O 1
ATOM 701 N N . PHE A 1 87 ? 4.684 20.377 -2.945 1.00 52.06 87 PHE A N 1
ATOM 702 C CA . PHE A 1 87 ? 6.143 20.372 -2.876 1.00 52.06 87 PHE A CA 1
ATOM 703 C C . PHE A 1 87 ? 6.641 21.214 -4.054 1.00 52.06 87 PHE A C 1
ATOM 705 O O . PHE A 1 87 ? 6.560 20.821 -5.222 1.00 52.06 87 PHE A O 1
ATOM 712 N N . GLY A 1 88 ? 7.016 22.449 -3.737 1.00 46.59 88 GLY A N 1
ATOM 713 C CA . GLY A 1 88 ? 7.471 23.442 -4.685 1.00 46.59 88 GLY A CA 1
ATOM 714 C C . GLY A 1 88 ? 8.899 23.129 -5.078 1.00 46.59 88 GLY A C 1
ATOM 715 O O . GLY A 1 88 ? 9.801 23.340 -4.284 1.00 46.59 88 GLY A O 1
ATOM 716 N N . ASP A 1 89 ? 9.068 22.559 -6.266 1.00 52.00 89 ASP A N 1
ATOM 717 C CA . ASP A 1 89 ? 9.896 23.122 -7.339 1.00 52.00 89 ASP A CA 1
ATOM 718 C C . ASP A 1 89 ? 9.798 22.218 -8.581 1.00 52.00 89 ASP A C 1
ATOM 720 O O . ASP A 1 89 ? 9.890 20.994 -8.453 1.00 52.00 89 ASP A O 1
ATOM 724 N N . PRO A 1 90 ? 9.593 22.748 -9.801 1.00 53.16 90 PRO A N 1
ATOM 725 C CA . PRO A 1 90 ? 9.369 21.917 -10.970 1.00 53.16 90 PRO A CA 1
ATOM 726 C C . PRO A 1 90 ? 10.448 22.170 -12.008 1.00 53.16 90 PRO A C 1
ATOM 728 O O . PRO A 1 90 ? 10.337 23.058 -12.848 1.00 53.16 90 PRO A O 1
ATOM 731 N N . GLU A 1 91 ? 11.425 21.285 -12.012 1.00 51.94 91 GLU A N 1
ATOM 732 C CA . GLU A 1 91 ? 11.848 20.682 -13.265 1.00 51.94 91 GLU A CA 1
ATOM 733 C C . GLU A 1 91 ? 12.179 19.222 -12.971 1.00 51.94 91 GLU A C 1
ATOM 735 O O . GLU A 1 91 ? 13.279 18.864 -12.570 1.00 51.94 91 GLU A O 1
ATOM 740 N N . HIS A 1 92 ? 11.166 18.368 -13.110 1.00 63.06 92 HIS A N 1
ATOM 741 C CA . HIS A 1 92 ? 11.405 16.958 -13.372 1.00 63.06 92 HIS A CA 1
ATOM 742 C C . HIS A 1 92 ? 11.276 16.781 -14.887 1.00 63.06 92 HIS A C 1
ATOM 744 O O . HIS A 1 92 ? 10.382 17.356 -15.519 1.00 63.06 92 HIS A O 1
ATOM 750 N N . HIS A 1 93 ? 12.204 16.032 -15.473 1.00 64.38 93 HIS A N 1
ATOM 751 C CA . HIS A 1 93 ? 12.193 15.717 -16.893 1.00 64.38 93 HIS A CA 1
ATOM 752 C C . HIS A 1 93 ? 12.121 14.210 -17.057 1.00 64.38 93 HIS A C 1
ATOM 754 O O . HIS A 1 93 ? 13.133 13.509 -17.019 1.00 64.38 93 HIS A O 1
ATOM 760 N N . CYS A 1 94 ? 10.920 13.707 -17.316 1.00 70.62 94 CYS A N 1
ATOM 761 C CA . CYS A 1 94 ? 10.708 12.317 -17.687 1.00 70.62 94 CYS A CA 1
ATOM 762 C C . CYS A 1 94 ? 11.082 12.115 -19.165 1.00 70.62 94 CYS A C 1
ATOM 764 O O . CYS A 1 94 ? 10.223 11.841 -20.002 1.00 70.62 94 CYS A O 1
ATOM 766 N N . LYS A 1 95 ? 12.376 12.262 -19.499 1.00 65.25 95 LYS A N 1
ATOM 767 C CA . LYS A 1 95 ? 12.901 12.251 -20.884 1.00 65.25 95 LYS A CA 1
ATOM 768 C C . LYS A 1 95 ? 12.480 11.009 -21.682 1.00 65.25 95 LYS A C 1
ATOM 770 O O . LYS A 1 95 ? 12.237 11.115 -22.879 1.00 65.25 95 LYS A O 1
ATOM 775 N N . GLY A 1 96 ? 12.360 9.853 -21.021 1.00 66.12 96 GLY A N 1
ATOM 776 C CA . GLY A 1 96 ? 11.901 8.590 -21.618 1.00 66.12 96 GLY A CA 1
ATOM 777 C C . GLY A 1 96 ? 10.402 8.295 -21.464 1.00 66.12 96 GLY A C 1
ATOM 778 O O . GLY A 1 96 ? 9.935 7.263 -21.939 1.00 66.12 96 GLY A O 1
ATOM 779 N N . GLN A 1 97 ? 9.636 9.160 -20.790 1.00 69.62 97 GLN A N 1
ATOM 780 C CA . GLN A 1 97 ? 8.221 8.949 -20.445 1.00 69.62 97 GLN A CA 1
ATOM 781 C C . GLN A 1 97 ? 7.393 10.248 -20.604 1.00 69.62 97 GLN A C 1
ATOM 783 O O . GLN A 1 97 ? 6.768 10.709 -19.643 1.00 69.62 97 GLN A O 1
ATOM 788 N N . PRO A 1 98 ? 7.315 10.843 -21.812 1.00 71.94 98 PRO A N 1
ATOM 789 C CA . PRO A 1 98 ? 6.658 12.140 -22.034 1.00 71.94 98 PRO A CA 1
ATOM 790 C C . PRO A 1 98 ? 5.163 12.147 -21.672 1.00 71.94 98 PRO A C 1
ATOM 792 O O . PRO A 1 98 ? 4.611 13.175 -21.292 1.00 71.94 98 PRO A O 1
ATOM 795 N N . ASN A 1 99 ? 4.496 10.989 -21.728 1.00 74.38 99 ASN A N 1
ATOM 796 C CA . ASN A 1 99 ? 3.094 10.854 -21.319 1.00 74.38 99 ASN A CA 1
ATOM 797 C C . ASN A 1 99 ? 2.879 11.055 -19.809 1.00 74.38 99 ASN A C 1
ATOM 799 O O . ASN A 1 99 ? 1.771 11.405 -19.395 1.00 74.38 99 ASN A O 1
ATOM 803 N N . ILE A 1 100 ? 3.916 10.808 -19.004 1.00 75.88 100 ILE A N 1
ATOM 804 C CA . ILE A 1 100 ? 3.891 10.908 -17.540 1.00 75.88 100 ILE A CA 1
ATOM 805 C C . ILE A 1 100 ? 4.395 12.283 -17.078 1.00 75.88 100 ILE A C 1
ATOM 807 O O . ILE A 1 100 ? 3.937 12.777 -16.056 1.00 75.88 100 ILE A O 1
ATOM 811 N N . ASP A 1 101 ? 5.217 12.952 -17.890 1.00 79.12 101 ASP A N 1
ATOM 812 C CA . ASP A 1 101 ? 5.854 14.260 -17.638 1.00 79.12 101 ASP A CA 1
ATOM 813 C C . ASP A 1 101 ? 4.882 15.437 -17.384 1.00 79.12 101 ASP A C 1
ATOM 815 O O . ASP A 1 101 ? 5.291 16.560 -17.075 1.00 79.12 101 ASP A O 1
ATOM 819 N N . LYS A 1 102 ? 3.575 15.200 -17.556 1.00 82.38 102 LYS A N 1
ATOM 820 C CA . LYS A 1 102 ? 2.493 16.146 -17.253 1.00 82.38 102 LYS A CA 1
ATOM 821 C C . LYS A 1 102 ? 1.893 15.965 -15.857 1.00 82.38 102 LYS A C 1
ATOM 823 O O . LYS A 1 102 ? 1.110 16.817 -15.454 1.00 82.38 102 LYS A O 1
ATOM 828 N N . TYR A 1 103 ? 2.189 14.878 -15.147 1.00 84.75 103 TYR A N 1
ATOM 829 C CA . TYR A 1 103 ? 1.640 14.596 -13.818 1.00 84.75 103 TYR A CA 1
ATOM 830 C C . TYR A 1 103 ? 2.661 14.936 -12.735 1.00 84.75 103 TYR A C 1
ATOM 832 O O . TYR A 1 103 ? 3.822 14.553 -12.843 1.00 84.75 103 TYR A O 1
ATOM 840 N N . ILE A 1 104 ? 2.215 15.630 -11.688 1.00 85.31 104 ILE A N 1
ATOM 841 C CA . ILE A 1 104 ? 3.035 15.968 -10.516 1.00 85.31 104 ILE A CA 1
ATOM 842 C C . ILE A 1 104 ? 2.310 15.654 -9.219 1.00 85.31 104 ILE A C 1
ATOM 844 O O . ILE A 1 104 ? 1.085 15.552 -9.201 1.00 85.31 104 ILE A O 1
ATOM 848 N N . GLY A 1 105 ? 3.065 15.579 -8.132 1.00 85.44 105 GLY A N 1
ATOM 849 C CA . GLY A 1 105 ? 2.537 15.331 -6.804 1.00 85.44 105 GLY A CA 1
ATOM 850 C C . GLY A 1 105 ? 2.428 13.842 -6.494 1.00 85.44 105 GLY A C 1
ATOM 851 O O . GLY A 1 105 ? 2.717 12.982 -7.333 1.00 85.44 105 GLY A O 1
ATOM 852 N N . PRO A 1 106 ? 2.026 13.520 -5.261 1.00 87.94 106 PRO A N 1
ATOM 853 C CA . PRO A 1 106 ? 2.164 12.172 -4.762 1.00 87.94 106 PRO A CA 1
ATOM 854 C C . PRO A 1 106 ? 0.989 11.271 -5.182 1.00 87.94 106 PRO A C 1
ATOM 856 O O . PRO A 1 106 ? -0.180 11.670 -5.161 1.00 87.94 106 PRO A O 1
ATOM 859 N N . GLU A 1 107 ? 1.295 10.022 -5.529 1.00 87.06 107 GLU A N 1
ATOM 860 C CA . GLU A 1 107 ? 0.339 9.013 -6.009 1.00 87.06 107 GLU A CA 1
ATOM 861 C C . GLU A 1 107 ? 0.574 7.639 -5.352 1.00 87.06 107 GLU A C 1
ATOM 863 O O . GLU A 1 107 ? 1.498 7.471 -4.559 1.00 87.06 107 GLU A O 1
ATOM 868 N N . ASP A 1 108 ? -0.282 6.661 -5.670 1.00 86.19 108 ASP A N 1
ATOM 869 C CA . ASP A 1 108 ? -0.106 5.240 -5.328 1.00 86.19 108 ASP A CA 1
ATOM 870 C C . ASP A 1 108 ? 0.168 4.947 -3.840 1.00 86.19 108 ASP A C 1
ATOM 872 O O . ASP A 1 108 ? 1.063 4.178 -3.487 1.00 86.19 108 ASP A O 1
ATOM 876 N N . MET A 1 109 ? -0.625 5.574 -2.967 1.00 90.00 109 MET A N 1
ATOM 877 C CA . MET A 1 109 ? -0.456 5.490 -1.519 1.00 90.00 109 MET A CA 1
ATOM 878 C C . MET A 1 109 ? -0.821 4.126 -0.940 1.00 90.00 109 MET A C 1
ATOM 880 O O . MET A 1 109 ? -1.833 3.536 -1.326 1.00 90.00 109 MET A O 1
ATOM 884 N N . LYS A 1 110 ? -0.055 3.689 0.063 1.00 92.62 110 LYS A N 1
ATOM 885 C CA . LYS A 1 110 ? -0.318 2.484 0.857 1.00 92.62 110 LYS A CA 1
ATOM 886 C C . LYS A 1 110 ? -0.010 2.755 2.323 1.00 92.62 110 LYS A C 1
ATOM 888 O O . LYS A 1 110 ? 1.105 3.141 2.656 1.00 92.62 110 LYS A O 1
ATOM 893 N N . LEU A 1 111 ? -1.007 2.546 3.170 1.00 93.69 111 LEU A N 1
ATOM 894 C CA . LEU A 1 111 ? -0.911 2.608 4.623 1.00 93.69 111 LEU A CA 1
ATOM 895 C C . LEU A 1 111 ? -0.764 1.202 5.189 1.00 93.69 111 LEU A C 1
ATOM 897 O O . LEU A 1 111 ? -1.431 0.282 4.716 1.00 93.69 111 LEU A O 1
ATOM 901 N N . PHE A 1 112 ? 0.084 1.051 6.200 1.00 93.25 112 PHE A N 1
ATOM 902 C CA . PHE A 1 112 ? 0.242 -0.199 6.933 1.00 93.25 112 PHE A CA 1
ATOM 903 C C . PHE A 1 112 ? 0.884 0.046 8.302 1.00 93.25 112 PHE A C 1
ATOM 905 O O . PHE A 1 112 ? 1.635 1.004 8.487 1.00 93.25 112 PHE A O 1
ATOM 912 N N . TRP A 1 113 ? 0.605 -0.850 9.247 1.00 92.44 113 TRP A N 1
ATOM 913 C CA . TRP A 1 113 ? 1.343 -0.945 10.503 1.00 92.44 113 TRP A CA 1
ATOM 914 C C . TRP A 1 113 ? 2.564 -1.836 10.329 1.00 92.44 113 TRP A C 1
ATOM 916 O O . TRP A 1 113 ? 2.472 -2.901 9.704 1.00 92.44 113 TRP A O 1
ATOM 926 N N . THR A 1 114 ? 3.691 -1.450 10.926 1.00 92.06 114 THR A N 1
ATOM 927 C CA . THR A 1 114 ? 4.787 -2.393 11.159 1.00 92.06 114 THR A CA 1
ATOM 928 C C . THR A 1 1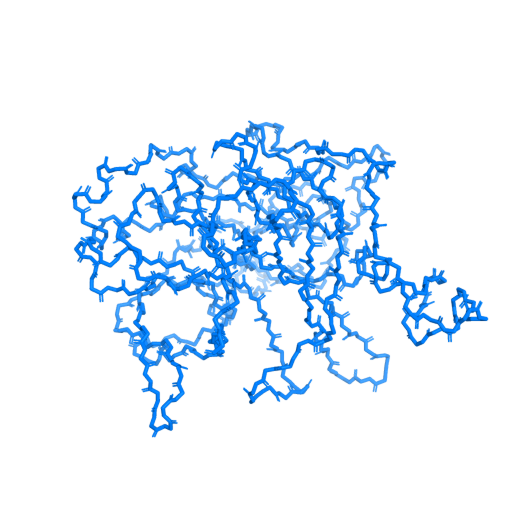14 ? 4.474 -3.318 12.339 1.00 92.06 114 THR A C 1
ATOM 930 O O . THR A 1 114 ? 3.615 -3.026 13.168 1.00 92.06 114 THR A O 1
ATOM 933 N N . ARG A 1 115 ? 5.205 -4.428 12.462 1.00 89.31 115 ARG A N 1
ATOM 934 C CA . ARG A 1 115 ? 5.134 -5.366 13.590 1.00 89.31 115 ARG A CA 1
ATOM 935 C C . ARG A 1 115 ? 5.613 -4.749 14.901 1.00 89.31 115 ARG A C 1
ATOM 937 O O . ARG A 1 115 ? 5.379 -5.336 15.946 1.00 89.31 115 ARG A O 1
ATOM 944 N N . THR A 1 116 ? 6.285 -3.601 14.851 1.00 90.12 116 THR A N 1
ATOM 945 C CA . THR A 1 116 ? 6.650 -2.793 16.022 1.00 90.12 116 THR A CA 1
ATOM 946 C C . THR A 1 116 ? 5.631 -1.692 16.319 1.00 90.12 116 THR A C 1
ATOM 948 O O . THR A 1 116 ? 5.760 -1.026 17.339 1.00 90.12 116 THR A O 1
ATOM 951 N N . GLY A 1 117 ? 4.619 -1.498 15.465 1.00 90.94 117 GLY A N 1
ATOM 952 C CA . GLY A 1 117 ? 3.584 -0.480 15.638 1.00 90.94 117 GLY A CA 1
ATOM 953 C C . GLY A 1 117 ? 3.904 0.876 15.007 1.00 90.94 117 GLY A C 1
ATOM 954 O O . GLY A 1 117 ? 3.239 1.848 15.333 1.00 90.94 117 GLY A O 1
ATOM 955 N N . GLU A 1 118 ? 4.887 0.991 14.108 1.00 93.62 118 GLU A N 1
ATOM 956 C CA . GLU A 1 118 ? 5.073 2.214 13.310 1.00 93.62 118 GLU A CA 1
ATOM 957 C C . GLU A 1 118 ? 3.934 2.324 12.273 1.00 93.62 118 GLU A C 1
ATOM 959 O O . GLU A 1 118 ? 3.738 1.386 11.490 1.00 93.62 118 GLU A O 1
ATOM 964 N N . PRO A 1 119 ? 3.183 3.440 12.214 1.00 94.38 119 PRO A N 1
ATOM 965 C CA . PRO A 1 119 ? 2.239 3.686 11.133 1.00 94.38 119 PRO A CA 1
ATOM 966 C C . PRO A 1 119 ? 3.002 4.257 9.940 1.00 94.38 119 PRO A C 1
ATOM 968 O O . PRO A 1 119 ? 3.475 5.391 9.992 1.00 94.38 119 PRO A O 1
ATOM 971 N N . LEU A 1 120 ? 3.124 3.501 8.850 1.00 95.19 120 LEU A N 1
ATOM 972 C CA . LEU A 1 120 ? 3.902 3.926 7.688 1.00 95.19 120 LEU A CA 1
ATOM 973 C C . LEU A 1 120 ? 3.022 4.181 6.462 1.00 95.19 120 LEU A C 1
ATOM 975 O O . LEU A 1 120 ? 2.024 3.498 6.216 1.00 95.19 120 LEU A O 1
ATOM 979 N N . LEU A 1 121 ? 3.431 5.175 5.676 1.00 94.50 121 LEU A N 1
ATOM 980 C CA . LEU A 1 121 ? 2.853 5.535 4.389 1.00 94.50 121 LEU A CA 1
ATOM 981 C C . LEU A 1 121 ? 3.906 5.365 3.297 1.00 94.50 121 LEU A C 1
ATOM 983 O O . LEU A 1 121 ? 4.945 6.023 3.312 1.00 94.50 121 LEU A O 1
ATOM 987 N N . ILE A 1 122 ? 3.597 4.526 2.314 1.00 93.31 122 ILE A N 1
ATOM 988 C CA . ILE A 1 122 ? 4.324 4.454 1.048 1.00 93.31 122 ILE A CA 1
ATOM 989 C C . ILE A 1 122 ? 3.575 5.273 0.001 1.00 93.31 122 ILE A C 1
ATOM 991 O O . ILE A 1 122 ? 2.355 5.178 -0.075 1.00 93.31 122 ILE A O 1
ATOM 995 N N . PHE A 1 123 ? 4.278 6.055 -0.816 1.00 91.19 123 PHE A N 1
ATOM 996 C CA . PHE A 1 123 ? 3.699 6.820 -1.929 1.00 91.19 123 PHE A CA 1
ATOM 997 C C . PHE A 1 123 ? 4.734 7.045 -3.034 1.00 91.19 123 PHE A C 1
ATOM 999 O O . PHE A 1 123 ? 5.933 6.974 -2.783 1.00 91.19 123 PHE A O 1
ATOM 1006 N N . THR A 1 124 ? 4.300 7.278 -4.268 1.00 89.25 124 THR A N 1
ATOM 1007 C CA . THR A 1 124 ? 5.199 7.670 -5.364 1.00 89.25 124 THR A CA 1
ATOM 1008 C C . THR A 1 124 ? 5.217 9.176 -5.527 1.00 89.25 124 THR A C 1
ATOM 1010 O O . THR A 1 124 ? 4.166 9.796 -5.389 1.00 89.25 124 THR A O 1
ATOM 1013 N N . HIS A 1 125 ? 6.353 9.759 -5.898 1.00 86.56 125 HIS A N 1
ATOM 1014 C CA . HIS A 1 125 ? 6.468 11.184 -6.218 1.00 86.56 125 HIS A CA 1
ATOM 1015 C C . HIS A 1 125 ? 7.531 11.411 -7.300 1.00 86.56 125 HIS A C 1
ATOM 1017 O O . HIS A 1 125 ? 8.464 10.622 -7.445 1.00 86.56 125 HIS A O 1
ATOM 1023 N N . GLN A 1 126 ? 7.393 12.477 -8.083 1.00 82.75 126 GLN A N 1
ATOM 1024 C CA . GLN A 1 126 ? 8.393 12.872 -9.075 1.00 82.75 126 GLN A CA 1
ATOM 1025 C C . GLN A 1 126 ? 9.670 13.340 -8.375 1.00 82.75 126 GLN A C 1
ATOM 1027 O O . GLN A 1 126 ? 9.616 13.920 -7.288 1.00 82.75 126 GLN A O 1
ATOM 1032 N N . VAL A 1 127 ? 10.815 13.094 -9.003 1.00 80.50 127 VAL A N 1
ATOM 1033 C CA . VAL A 1 127 ? 12.127 13.466 -8.464 1.00 80.50 127 VAL A CA 1
ATOM 1034 C C . VAL A 1 127 ? 12.894 14.335 -9.447 1.00 80.50 127 VAL A C 1
ATOM 1036 O O . VAL A 1 127 ? 12.681 14.265 -10.656 1.00 80.50 127 VAL A O 1
ATOM 1039 N N . ASN A 1 128 ? 13.809 15.139 -8.916 1.00 78.25 128 ASN A N 1
ATOM 1040 C CA . ASN A 1 128 ? 14.791 15.859 -9.712 1.00 78.25 128 ASN A CA 1
ATOM 1041 C C . ASN A 1 128 ? 16.069 15.011 -9.831 1.00 78.25 128 ASN A C 1
ATOM 1043 O O . ASN A 1 128 ? 17.062 15.256 -9.150 1.00 78.25 128 ASN A O 1
ATOM 1047 N N . ASP A 1 129 ? 16.010 13.958 -10.644 1.00 79.44 129 ASP A N 1
ATOM 1048 C CA . ASP A 1 129 ? 17.130 13.058 -10.938 1.00 79.44 129 ASP A CA 1
ATOM 1049 C C . ASP A 1 129 ? 17.329 12.985 -12.464 1.00 79.44 129 ASP A C 1
ATOM 1051 O O . ASP A 1 129 ? 16.396 13.167 -13.249 1.00 79.44 129 ASP A O 1
ATOM 1055 N N . LYS A 1 130 ? 18.570 12.763 -12.911 1.00 77.31 130 LYS A N 1
ATOM 1056 C CA . LYS A 1 130 ? 18.906 12.718 -14.346 1.00 77.31 130 LYS A CA 1
ATOM 1057 C C . LYS A 1 130 ? 18.307 11.505 -15.063 1.00 77.31 130 LYS A C 1
ATOM 1059 O O . LYS A 1 130 ? 18.044 11.596 -16.263 1.00 77.31 130 LYS A O 1
ATOM 1064 N N . ASN A 1 131 ? 18.139 10.402 -14.340 1.00 78.44 131 ASN A N 1
ATOM 1065 C CA . ASN A 1 131 ? 17.724 9.098 -14.844 1.00 78.44 131 ASN A CA 1
ATOM 1066 C C . ASN A 1 131 ? 16.353 8.695 -14.280 1.00 78.44 131 ASN A C 1
ATOM 1068 O O . ASN A 1 131 ? 15.538 8.124 -15.002 1.00 78.44 131 ASN A O 1
ATOM 1072 N N . MET A 1 132 ? 16.074 9.007 -13.012 1.00 81.56 132 MET A N 1
ATOM 1073 C CA . MET A 1 132 ? 14.805 8.681 -12.361 1.00 81.56 132 MET A CA 1
ATOM 1074 C C . MET A 1 132 ? 13.781 9.808 -12.553 1.00 81.56 132 MET A C 1
ATOM 1076 O O . MET A 1 132 ? 14.048 10.973 -12.294 1.00 81.56 132 MET A O 1
ATOM 1080 N N . CYS A 1 133 ? 12.588 9.449 -13.014 1.00 82.62 133 CYS A N 1
ATOM 1081 C CA . CYS A 1 133 ? 11.452 10.345 -13.242 1.00 82.62 133 CYS A CA 1
ATOM 1082 C C . CYS A 1 133 ? 10.491 10.337 -12.044 1.00 82.62 133 CYS A C 1
ATOM 1084 O O . CYS A 1 133 ? 10.018 11.384 -11.605 1.00 82.62 133 CYS A O 1
ATOM 1086 N N . GLN A 1 134 ? 10.212 9.153 -11.497 1.00 85.25 134 GLN A N 1
ATOM 1087 C CA . GLN A 1 134 ? 9.306 8.960 -10.366 1.00 85.25 134 GLN A CA 1
ATOM 1088 C C . GLN A 1 134 ? 9.941 7.981 -9.380 1.00 85.25 134 GLN A C 1
ATOM 1090 O O . GLN A 1 134 ? 10.286 6.863 -9.754 1.00 85.25 134 GLN A O 1
ATOM 1095 N N . GLY A 1 135 ? 10.102 8.418 -8.135 1.00 87.06 135 GLY A N 1
ATOM 1096 C CA . GLY A 1 135 ? 10.555 7.588 -7.026 1.00 87.06 135 GLY A CA 1
ATOM 1097 C C . GLY A 1 135 ? 9.383 7.053 -6.206 1.00 87.06 135 GLY A C 1
ATOM 1098 O O . GLY A 1 135 ? 8.277 7.601 -6.243 1.00 87.06 135 GLY A O 1
ATOM 109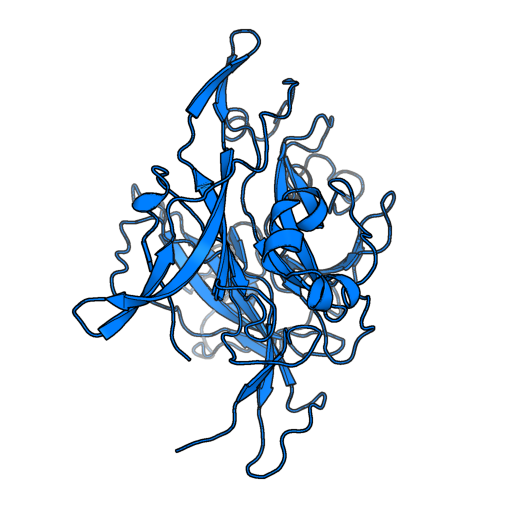9 N N . GLN A 1 136 ? 9.654 6.011 -5.428 1.00 89.62 136 GLN A N 1
ATOM 1100 C CA . GLN A 1 136 ? 8.793 5.530 -4.356 1.00 89.62 136 GLN A CA 1
ATOM 1101 C C . GLN A 1 136 ? 9.389 5.998 -3.024 1.00 89.62 136 GLN A C 1
ATOM 1103 O O . GLN A 1 136 ? 10.605 6.009 -2.868 1.00 89.62 136 GLN A O 1
ATOM 1108 N N . PHE A 1 137 ? 8.550 6.396 -2.076 1.00 90.81 137 PHE A N 1
ATOM 1109 C CA . PHE A 1 137 ? 8.967 6.953 -0.795 1.00 90.81 137 PHE A CA 1
ATOM 1110 C C . PHE A 1 137 ? 8.214 6.310 0.359 1.00 90.81 137 PHE A C 1
ATOM 1112 O O . PHE A 1 137 ? 7.066 5.896 0.188 1.00 90.81 137 PHE A O 1
ATOM 1119 N N . LEU A 1 138 ? 8.862 6.275 1.519 1.00 92.88 138 LEU A N 1
ATOM 1120 C CA . LEU A 1 138 ? 8.337 5.845 2.807 1.00 92.88 138 LEU A CA 1
ATOM 1121 C C . LEU A 1 138 ? 8.395 7.014 3.798 1.00 92.88 138 LEU A C 1
ATOM 1123 O O . LEU A 1 138 ? 9.393 7.730 3.848 1.00 92.88 138 LEU A O 1
ATOM 1127 N N . ILE A 1 139 ? 7.349 7.197 4.597 1.00 94.06 139 ILE A N 1
ATOM 1128 C CA . ILE A 1 139 ? 7.321 8.163 5.701 1.00 94.06 139 ILE A CA 1
ATOM 1129 C C . ILE A 1 139 ? 6.506 7.602 6.868 1.00 94.06 139 ILE A C 1
ATOM 1131 O O . ILE A 1 139 ? 5.550 6.851 6.657 1.00 94.06 139 ILE A O 1
ATOM 1135 N N . ASP A 1 140 ? 6.864 7.973 8.095 1.00 95.50 140 ASP A N 1
ATOM 1136 C CA . ASP A 1 140 ? 6.011 7.742 9.258 1.00 95.50 140 ASP A CA 1
ATOM 1137 C C . ASP A 1 140 ? 4.800 8.678 9.194 1.00 95.50 140 ASP A C 1
ATOM 1139 O O . ASP A 1 140 ? 4.928 9.896 9.040 1.00 95.50 140 ASP A O 1
ATOM 1143 N N . VAL A 1 141 ? 3.600 8.119 9.308 1.00 95.56 141 VAL A N 1
ATOM 1144 C CA . VAL A 1 141 ? 2.353 8.877 9.189 1.00 95.56 141 VAL A CA 1
ATOM 1145 C C . VAL A 1 141 ? 2.275 9.973 10.246 1.00 95.56 141 VAL A C 1
ATOM 1147 O O . VAL A 1 141 ? 1.730 11.031 9.954 1.00 95.56 141 VAL A O 1
ATOM 1150 N N . ARG A 1 142 ? 2.864 9.782 11.432 1.00 94.75 142 ARG A N 1
ATOM 1151 C CA . ARG A 1 142 ? 2.884 10.802 12.493 1.00 94.75 142 ARG A CA 1
ATOM 1152 C C . ARG A 1 142 ? 3.661 12.049 12.081 1.00 94.75 142 ARG A C 1
ATOM 1154 O O . ARG A 1 142 ? 3.293 13.151 12.474 1.00 94.75 142 ARG A O 1
ATOM 1161 N N . ALA A 1 143 ? 4.687 11.895 11.242 1.00 93.25 143 ALA A N 1
ATOM 1162 C CA . ALA A 1 143 ? 5.445 13.021 10.704 1.00 93.25 143 ALA A CA 1
ATOM 1163 C C . ALA A 1 143 ? 4.662 13.787 9.621 1.00 93.25 143 ALA A C 1
ATOM 1165 O O . ALA A 1 143 ? 4.764 15.008 9.532 1.00 93.25 143 ALA A O 1
ATOM 1166 N N . ALA A 1 144 ? 3.849 13.089 8.819 1.00 91.44 144 ALA A N 1
ATOM 1167 C CA . ALA A 1 144 ? 3.016 13.701 7.776 1.00 91.44 144 ALA A CA 1
ATOM 1168 C C . ALA A 1 144 ? 1.666 14.239 8.296 1.00 91.44 144 ALA A C 1
ATOM 1170 O O . ALA A 1 144 ? 1.072 15.141 7.705 1.00 91.44 144 ALA A O 1
ATOM 1171 N N . LEU A 1 145 ? 1.151 13.658 9.380 1.00 93.62 145 LEU A N 1
ATOM 1172 C CA . LEU A 1 145 ? -0.180 13.888 9.928 1.00 93.62 145 LEU A CA 1
ATOM 1173 C C . LEU A 1 145 ? -0.132 13.843 11.460 1.00 93.62 145 LEU A C 1
ATOM 1175 O O . LEU A 1 145 ? -0.498 12.849 12.086 1.00 93.62 145 LEU A O 1
ATOM 1179 N N . VAL A 1 146 ? 0.286 14.955 12.061 1.00 90.69 146 VAL A N 1
ATOM 1180 C CA . VAL A 1 146 ? 0.408 15.108 13.524 1.00 90.69 146 VAL A CA 1
ATOM 1181 C C . VAL A 1 146 ? -0.911 14.866 14.273 1.00 90.69 146 VAL A C 1
ATOM 1183 O O . VAL A 1 146 ? -0.913 14.473 15.435 1.00 90.69 146 VAL A O 1
ATOM 1186 N N . GLU A 1 147 ? -2.058 15.050 13.612 1.00 93.56 147 GLU A N 1
ATOM 1187 C CA . GLU A 1 147 ? -3.383 14.770 14.172 1.00 93.56 147 GLU A CA 1
ATOM 1188 C C . GLU A 1 147 ? -3.615 13.280 14.463 1.00 93.56 147 GLU A C 1
ATOM 1190 O O . GLU A 1 147 ? -4.504 12.953 15.249 1.00 93.56 147 GLU A O 1
ATOM 1195 N N . LEU A 1 148 ? -2.825 12.369 13.878 1.00 93.25 148 LEU A N 1
ATOM 1196 C CA . LEU A 1 148 ? -2.921 10.943 14.184 1.00 93.25 148 LEU A CA 1
ATOM 1197 C C . LEU A 1 148 ? -2.630 10.671 15.666 1.00 93.25 148 LEU A C 1
ATOM 1199 O O . LEU A 1 148 ? -3.403 9.969 16.308 1.00 93.25 148 LEU A O 1
ATOM 1203 N N . GLU A 1 149 ? -1.576 11.259 16.237 1.00 91.25 149 GLU A N 1
ATOM 1204 C CA . GLU A 1 149 ? -1.238 11.055 17.657 1.00 91.25 149 GLU A CA 1
ATOM 1205 C C . GLU A 1 149 ? -2.326 11.607 18.588 1.00 91.25 149 GLU A C 1
ATOM 1207 O O . GLU A 1 149 ? -2.633 11.016 19.623 1.00 91.25 149 GLU A O 1
ATOM 1212 N N . GLN A 1 150 ? -2.979 12.704 18.189 1.00 90.81 150 GLN A N 1
ATOM 1213 C CA . GLN A 1 150 ? -4.107 13.266 18.938 1.00 90.81 150 GLN A CA 1
ATOM 1214 C C . GLN A 1 150 ? -5.295 12.298 18.979 1.00 90.81 150 GLN A C 1
ATOM 1216 O O . GLN A 1 150 ? -5.925 12.154 20.025 1.00 90.81 150 GLN A O 1
ATOM 1221 N N . VAL A 1 151 ? -5.586 11.625 17.860 1.00 90.94 151 VAL A N 1
ATOM 1222 C CA . VAL A 1 151 ? -6.666 10.630 17.761 1.00 90.94 151 VAL A CA 1
ATOM 1223 C C . VAL A 1 151 ? -6.330 9.344 18.510 1.00 90.94 151 VAL A C 1
ATOM 1225 O O . VAL A 1 151 ? -7.200 8.785 19.170 1.00 90.94 151 VAL A O 1
ATOM 1228 N N . LEU A 1 152 ? -5.079 8.887 18.445 1.00 89.38 152 LEU A N 1
ATOM 1229 C CA . LEU A 1 152 ? -4.627 7.718 19.203 1.00 89.38 152 LEU A CA 1
ATOM 1230 C C . LEU A 1 152 ? -4.654 7.982 20.719 1.00 89.38 152 LEU A C 1
ATOM 1232 O O . LEU A 1 152 ? -4.925 7.078 21.510 1.00 89.38 152 LEU A O 1
ATOM 1236 N N . GLY A 1 153 ? -4.433 9.234 21.126 1.00 88.62 153 GLY A N 1
ATOM 1237 C CA . GLY A 1 153 ? -4.393 9.649 22.521 1.00 88.62 153 GLY A CA 1
ATOM 1238 C C . GLY A 1 153 ? -3.041 9.366 23.186 1.00 88.62 153 GLY A C 1
ATOM 1239 O O . GLY A 1 153 ? -2.209 8.636 22.642 1.00 88.62 153 GLY A O 1
ATOM 1240 N N . PRO A 1 154 ? -2.795 9.951 24.373 1.00 88.62 154 PRO A N 1
ATOM 1241 C CA . PRO A 1 154 ? -1.494 9.893 25.038 1.00 88.62 154 PRO A CA 1
ATOM 1242 C C . PRO A 1 154 ? -1.104 8.479 25.481 1.00 88.62 154 PRO A C 1
ATOM 1244 O O . PRO A 1 154 ? 0.062 8.116 25.365 1.00 88.62 154 PRO A O 1
ATOM 1247 N N . GLU A 1 155 ? -2.063 7.674 25.948 1.00 86.94 155 GLU A N 1
ATOM 1248 C CA . GLU A 1 155 ? -1.796 6.310 26.417 1.00 86.94 155 GLU A CA 1
ATOM 1249 C C . GLU A 1 155 ? -1.270 5.437 25.277 1.00 86.94 155 GLU A C 1
ATOM 1251 O O . GLU A 1 155 ? -0.158 4.921 25.362 1.00 86.94 155 GLU A O 1
ATOM 1256 N N . PHE A 1 156 ? -2.000 5.362 24.161 1.00 87.12 156 PHE A N 1
ATOM 1257 C CA . PHE A 1 156 ? -1.566 4.581 23.005 1.00 87.12 156 PHE A CA 1
ATOM 1258 C C . PHE A 1 156 ? -0.309 5.162 22.350 1.00 87.12 156 PHE A C 1
ATOM 1260 O O . PHE A 1 156 ? 0.612 4.421 22.017 1.00 87.12 156 PHE A O 1
ATOM 1267 N N . SER A 1 157 ? -0.227 6.490 22.203 1.00 89.25 157 SER A N 1
ATOM 1268 C CA . SER A 1 157 ? 0.944 7.134 21.591 1.00 89.25 157 SER A CA 1
ATOM 1269 C C . SER A 1 157 ? 2.232 6.877 22.379 1.00 89.25 157 SER A C 1
ATOM 1271 O O . SER A 1 157 ? 3.298 6.799 21.777 1.00 89.25 157 SER A O 1
ATOM 1273 N N . SER A 1 158 ? 2.146 6.673 23.700 1.00 89.69 158 SER A N 1
ATOM 1274 C CA . SER A 1 158 ? 3.304 6.321 24.534 1.00 89.69 158 SER A CA 1
ATOM 1275 C C . SER A 1 158 ? 3.863 4.914 24.273 1.00 89.69 158 SER A C 1
ATOM 1277 O O . SER A 1 158 ? 5.022 4.657 24.592 1.00 89.69 158 SER A O 1
ATOM 1279 N N . LEU A 1 159 ? 3.064 4.019 23.679 1.00 90.50 159 LEU A N 1
ATOM 1280 C CA . LEU A 1 159 ? 3.475 2.660 23.312 1.00 90.50 159 LEU A CA 1
ATOM 1281 C C . LEU A 1 159 ? 4.172 2.616 21.947 1.00 90.50 159 LEU A C 1
ATOM 1283 O O . LEU A 1 159 ? 4.874 1.652 21.639 1.00 90.50 159 LEU A O 1
ATOM 1287 N N . LEU A 1 160 ? 3.976 3.647 21.120 1.00 91.06 160 LEU A N 1
ATOM 1288 C CA . LEU A 1 160 ? 4.516 3.685 19.769 1.00 91.06 160 LEU A CA 1
ATOM 1289 C C . LEU A 1 160 ? 6.046 3.791 19.781 1.00 91.06 160 LEU A C 1
ATOM 1291 O O . LEU A 1 160 ? 6.619 4.551 20.567 1.00 91.06 160 LEU A O 1
ATOM 1295 N N . PRO A 1 161 ? 6.731 3.099 18.858 1.00 93.50 161 PRO A N 1
ATOM 1296 C CA . PRO A 1 161 ? 8.171 3.237 18.710 1.00 93.50 161 PRO A CA 1
ATOM 1297 C C . PRO A 1 161 ? 8.549 4.663 18.262 1.00 93.50 161 PRO A C 1
ATOM 1299 O O . PRO A 1 161 ? 7.726 5.369 17.658 1.00 93.50 161 PRO A O 1
ATOM 1302 N N . PRO A 1 162 ? 9.803 5.096 18.499 1.00 94.62 162 PRO A N 1
ATOM 1303 C CA . PRO A 1 162 ? 10.309 6.367 17.989 1.00 94.62 162 PRO A CA 1
ATOM 1304 C C . PRO A 1 162 ? 10.134 6.494 16.471 1.00 94.62 162 PRO A C 1
ATOM 1306 O O . PRO A 1 162 ? 10.220 5.505 15.743 1.00 94.62 162 PRO A O 1
ATOM 1309 N N . ILE A 1 163 ? 9.918 7.718 15.985 1.00 95.00 163 ILE A N 1
ATOM 1310 C CA . ILE A 1 163 ? 9.787 7.989 14.548 1.00 95.00 163 ILE A CA 1
ATOM 1311 C C . ILE A 1 163 ? 11.131 7.725 13.857 1.00 95.00 163 ILE A C 1
ATOM 1313 O O . ILE A 1 163 ? 12.075 8.503 13.996 1.00 95.00 163 ILE A O 1
ATOM 1317 N N . ARG A 1 164 ? 11.203 6.639 13.080 1.00 91.88 164 ARG A N 1
ATOM 1318 C CA . ARG A 1 164 ? 12.370 6.289 12.254 1.00 91.88 164 ARG A CA 1
ATOM 1319 C C . ARG A 1 164 ? 12.410 7.060 10.932 1.00 91.88 164 ARG A C 1
ATOM 1321 O O . ARG A 1 164 ? 13.484 7.435 10.473 1.00 91.88 164 ARG A O 1
ATOM 1328 N N . PHE A 1 165 ? 11.246 7.324 10.339 1.00 93.25 165 PHE A N 1
ATOM 1329 C CA . PHE A 1 165 ? 11.104 7.954 9.021 1.00 93.25 165 PHE A CA 1
ATOM 1330 C C . PHE A 1 165 ? 10.439 9.332 9.138 1.00 93.25 165 PHE A C 1
ATOM 1332 O O . PHE A 1 165 ? 9.298 9.524 8.721 1.00 93.25 165 PHE A O 1
ATOM 1339 N N . ALA A 1 166 ? 11.143 10.288 9.753 1.00 93.12 166 ALA A N 1
ATOM 1340 C CA . ALA A 1 166 ? 10.627 11.640 10.013 1.00 93.12 166 ALA A CA 1
ATOM 1341 C C . ALA A 1 166 ? 10.465 12.505 8.747 1.00 93.12 166 ALA A C 1
ATOM 1343 O O . ALA A 1 166 ? 9.755 13.507 8.759 1.00 93.12 166 ALA A O 1
ATOM 1344 N N . SER A 1 167 ? 11.120 12.122 7.655 1.00 90.06 167 SER A N 1
ATOM 1345 C CA . SER A 1 167 ? 10.993 12.726 6.330 1.00 90.06 167 SER A CA 1
ATOM 1346 C C . SER A 1 167 ? 10.870 11.622 5.274 1.00 90.06 167 SER A C 1
ATOM 1348 O O . SER A 1 167 ? 11.191 10.467 5.569 1.00 90.06 167 SER A O 1
ATOM 1350 N N . PRO A 1 168 ? 10.396 11.934 4.051 1.00 89.88 168 PRO A N 1
ATOM 1351 C CA . PRO A 1 168 ? 10.302 10.941 2.988 1.00 89.88 168 PRO A CA 1
ATOM 1352 C C . PRO A 1 168 ? 11.661 10.301 2.676 1.00 89.88 168 PRO A C 1
ATOM 1354 O O . PRO A 1 168 ? 12.589 10.983 2.243 1.00 89.88 168 PRO A O 1
ATOM 1357 N N . VAL A 1 169 ? 11.757 8.983 2.852 1.00 89.88 169 VAL A N 1
ATOM 1358 C CA . VAL A 1 169 ? 12.929 8.170 2.500 1.00 89.88 169 VAL A CA 1
ATOM 1359 C C . VAL A 1 169 ? 12.654 7.427 1.201 1.00 89.88 169 VAL A C 1
ATOM 1361 O O . VAL A 1 169 ? 11.603 6.806 1.050 1.00 89.88 169 VAL A O 1
ATOM 1364 N N . GLY A 1 170 ? 13.579 7.506 0.245 1.00 87.81 170 GLY A N 1
ATOM 1365 C CA . GLY A 1 170 ? 13.439 6.856 -1.056 1.00 87.81 170 GLY A CA 1
ATOM 1366 C C . GLY A 1 170 ? 13.536 5.331 -0.971 1.00 87.81 170 GLY A C 1
ATOM 1367 O O . GLY A 1 170 ? 14.351 4.790 -0.235 1.00 87.81 170 GLY A O 1
ATOM 1368 N N . LEU A 1 171 ? 12.727 4.641 -1.770 1.00 88.38 171 LEU A N 1
ATOM 1369 C CA . LEU A 1 171 ? 12.798 3.210 -2.047 1.00 88.38 171 LEU A CA 1
ATOM 1370 C C . LEU A 1 171 ? 13.181 3.061 -3.522 1.00 88.38 171 LEU A C 1
ATOM 1372 O O . LEU A 1 171 ? 12.392 3.405 -4.407 1.00 88.38 171 LEU A O 1
ATOM 1376 N N . ARG A 1 172 ? 14.409 2.615 -3.793 1.00 85.88 172 ARG A N 1
ATOM 1377 C CA . ARG A 1 172 ? 14.965 2.563 -5.151 1.00 85.88 172 ARG A CA 1
ATOM 1378 C C . ARG A 1 172 ? 15.854 1.347 -5.338 1.00 85.88 172 ARG A C 1
ATOM 1380 O O . ARG A 1 172 ? 16.730 1.110 -4.519 1.00 85.88 172 ARG A O 1
ATOM 1387 N N . ARG A 1 173 ? 15.664 0.626 -6.444 1.00 85.69 173 ARG A N 1
ATOM 1388 C CA . ARG A 1 173 ? 16.596 -0.413 -6.897 1.00 85.69 173 ARG A CA 1
ATOM 1389 C C . ARG A 1 173 ? 17.733 0.218 -7.684 1.00 85.69 173 ARG A C 1
ATOM 1391 O O . ARG A 1 173 ? 17.513 1.137 -8.479 1.00 85.69 173 ARG A O 1
ATOM 1398 N N . ASP A 1 174 ? 18.920 -0.353 -7.542 1.00 82.25 174 ASP A N 1
ATOM 1399 C CA . ASP A 1 174 ? 20.016 -0.033 -8.442 1.00 82.25 174 ASP A CA 1
ATOM 1400 C C . ASP A 1 174 ? 19.749 -0.592 -9.836 1.00 82.25 174 ASP A C 1
ATOM 1402 O O . ASP A 1 174 ? 19.315 -1.736 -10.018 1.00 82.25 174 ASP A O 1
ATOM 1406 N N . ALA A 1 175 ? 20.015 0.241 -10.837 1.00 83.38 175 ALA A N 1
ATOM 1407 C CA . ALA A 1 175 ? 20.006 -0.202 -12.215 1.00 83.38 175 ALA A CA 1
ATOM 1408 C C . ALA A 1 175 ? 21.300 -0.984 -12.488 1.00 83.38 175 ALA A C 1
ATOM 1410 O O . ALA A 1 175 ? 22.384 -0.484 -12.173 1.00 83.38 175 ALA A O 1
ATOM 1411 N N . PRO A 1 176 ? 21.230 -2.178 -13.105 1.00 85.81 176 PRO A N 1
ATOM 1412 C CA . PRO A 1 176 ? 22.416 -2.847 -13.615 1.00 85.81 176 PRO A CA 1
ATOM 1413 C C . PRO A 1 176 ? 23.197 -1.920 -14.560 1.00 85.81 176 PRO A C 1
ATOM 1415 O O . PRO A 1 176 ? 22.561 -1.154 -15.295 1.00 85.81 176 PRO A O 1
ATOM 1418 N N . PRO A 1 177 ? 24.540 -2.013 -14.609 1.00 88.38 177 PRO A N 1
ATOM 1419 C CA . PRO A 1 177 ? 25.347 -1.186 -15.500 1.00 88.38 177 PRO A CA 1
ATOM 1420 C C . PRO A 1 177 ? 24.846 -1.235 -16.949 1.00 88.38 177 PRO A C 1
ATOM 1422 O O . PRO A 1 177 ? 24.687 -2.314 -17.526 1.00 88.38 177 PRO A O 1
ATOM 1425 N N . GLY A 1 178 ? 24.586 -0.066 -17.536 1.00 86.69 178 GLY A N 1
ATOM 1426 C CA . GLY A 1 178 ? 24.048 0.079 -18.893 1.00 86.69 178 GLY A CA 1
ATOM 1427 C C . GLY A 1 178 ? 22.518 -0.003 -19.004 1.00 86.69 178 GLY A C 1
ATOM 1428 O O . GLY A 1 178 ? 21.986 0.137 -20.107 1.00 86.69 178 GLY A O 1
ATOM 1429 N N . GLN A 1 179 ? 21.795 -0.219 -17.899 1.00 86.50 179 GLN A N 1
ATOM 1430 C CA . GLN A 1 179 ? 20.326 -0.206 -17.843 1.00 86.50 179 GLN A CA 1
ATOM 1431 C C . GLN A 1 179 ? 19.752 1.011 -17.105 1.00 86.50 179 GLN A C 1
ATOM 1433 O O . GLN A 1 179 ? 18.552 1.061 -16.848 1.00 86.50 179 GLN A O 1
ATOM 1438 N N . GLU A 1 180 ? 20.556 2.030 -16.808 1.00 84.94 180 GLU A N 1
ATOM 1439 C CA . GLU A 1 180 ? 20.149 3.213 -16.035 1.00 84.94 180 GLU A CA 1
ATOM 1440 C C . GLU A 1 180 ? 18.980 3.971 -16.685 1.00 84.94 180 GLU A C 1
ATOM 1442 O O . GLU A 1 180 ? 18.178 4.602 -16.000 1.00 84.94 180 GLU A O 1
ATOM 1447 N N . ASN A 1 181 ? 18.855 3.875 -18.012 1.00 80.56 181 ASN A N 1
ATOM 1448 C CA . ASN A 1 181 ? 17.775 4.484 -18.788 1.00 80.56 181 ASN A CA 1
ATOM 1449 C C . ASN A 1 181 ? 16.614 3.528 -19.104 1.00 80.56 181 ASN A C 1
ATOM 1451 O O . ASN A 1 181 ? 15.677 3.917 -19.803 1.00 80.56 181 ASN A O 1
ATOM 1455 N N . HIS A 1 182 ? 16.656 2.278 -18.639 1.00 82.12 182 HIS A N 1
ATOM 1456 C CA . HIS A 1 182 ? 15.563 1.341 -18.869 1.00 82.12 182 HIS A CA 1
ATOM 1457 C C . HIS A 1 182 ? 14.307 1.831 -18.123 1.00 82.12 182 HIS A C 1
ATOM 1459 O O . HIS A 1 182 ? 14.406 2.166 -16.939 1.00 82.12 182 HIS A O 1
ATOM 1465 N N . PRO A 1 183 ? 13.111 1.847 -18.751 1.00 78.69 183 PRO A N 1
ATOM 1466 C CA . PRO A 1 183 ? 11.894 2.406 -18.153 1.00 78.69 183 PRO A CA 1
ATOM 1467 C C . PRO A 1 183 ? 11.574 1.916 -16.735 1.00 78.69 183 PRO A C 1
ATOM 1469 O O . PRO A 1 183 ? 11.043 2.680 -15.932 1.00 78.69 183 PRO A O 1
ATOM 1472 N N . ARG A 1 184 ? 11.934 0.665 -16.415 1.00 79.38 184 ARG A N 1
ATOM 1473 C CA . ARG A 1 184 ? 11.772 0.067 -15.079 1.00 79.38 184 ARG A CA 1
ATOM 1474 C C . ARG A 1 184 ? 12.561 0.797 -13.983 1.00 79.38 184 ARG A C 1
ATOM 1476 O O . ARG A 1 184 ? 12.055 0.926 -12.879 1.00 79.38 184 ARG A O 1
ATOM 1483 N N . TYR A 1 185 ? 13.761 1.293 -14.284 1.00 82.44 185 TYR A N 1
ATOM 1484 C CA . TYR A 1 185 ? 14.610 2.015 -13.324 1.00 82.44 185 TYR A CA 1
ATOM 1485 C C . TYR A 1 185 ? 14.418 3.534 -13.386 1.00 82.44 185 TYR A C 1
ATOM 1487 O O . TYR A 1 185 ? 14.878 4.259 -12.509 1.00 82.44 185 TYR A O 1
ATOM 1495 N N . GLN A 1 186 ? 13.693 4.031 -14.394 1.00 83.00 186 GLN A N 1
ATOM 1496 C CA . GLN A 1 186 ? 13.258 5.428 -14.432 1.00 83.00 186 GLN A CA 1
ATOM 1497 C C . GLN A 1 186 ? 12.030 5.682 -13.548 1.00 83.00 186 GLN A C 1
ATOM 1499 O O . GLN A 1 186 ? 11.708 6.837 -13.258 1.00 83.00 186 GLN A O 1
ATOM 1504 N N . ARG A 1 187 ? 11.306 4.633 -13.143 1.00 84.19 187 ARG A N 1
ATOM 1505 C CA . ARG A 1 187 ? 10.078 4.760 -12.360 1.00 84.19 187 ARG A CA 1
ATOM 1506 C C . ARG A 1 187 ? 9.946 3.645 -11.335 1.00 84.19 187 ARG A C 1
ATOM 1508 O O . ARG A 1 187 ? 9.572 2.525 -11.672 1.00 84.19 187 ARG A O 1
ATOM 1515 N N . GLU A 1 188 ? 10.146 4.009 -10.077 1.00 85.69 188 GLU A N 1
ATOM 1516 C CA . GLU A 1 188 ? 9.854 3.140 -8.947 1.00 85.69 188 GLU A CA 1
ATOM 1517 C C . GLU A 1 188 ? 8.380 3.248 -8.567 1.00 85.69 188 GLU A C 1
ATOM 1519 O O . GLU A 1 188 ? 7.855 4.327 -8.284 1.00 85.69 188 GLU A O 1
ATOM 1524 N N . LYS A 1 189 ? 7.692 2.109 -8.620 1.00 82.44 189 LYS A N 1
ATOM 1525 C CA . LYS A 1 189 ? 6.263 1.970 -8.333 1.00 82.44 189 LYS A CA 1
ATOM 1526 C C . LYS A 1 189 ? 5.986 0.528 -7.907 1.00 82.44 189 LYS A C 1
ATOM 1528 O O . LYS A 1 189 ? 6.797 -0.355 -8.146 1.00 82.44 189 LYS A O 1
ATOM 1533 N N . ASN A 1 190 ? 4.801 0.283 -7.353 1.00 80.19 190 ASN A N 1
ATOM 1534 C CA . ASN A 1 190 ? 4.223 -1.043 -7.087 1.00 80.19 190 ASN A CA 1
ATOM 1535 C C . ASN A 1 190 ? 4.833 -1.810 -5.917 1.00 80.19 190 ASN A C 1
ATOM 1537 O O . ASN A 1 190 ? 4.383 -2.917 -5.635 1.00 80.19 190 ASN A O 1
ATOM 1541 N N . TRP A 1 191 ? 5.720 -1.177 -5.156 1.00 87.88 191 TRP A N 1
ATOM 1542 C CA . TRP A 1 191 ? 6.253 -1.704 -3.908 1.00 87.88 191 TRP A CA 1
ATOM 1543 C C . TRP A 1 191 ? 5.128 -2.046 -2.926 1.00 87.88 191 TRP A C 1
ATOM 1545 O O . TRP A 1 191 ? 4.362 -1.175 -2.503 1.00 87.88 191 TRP A O 1
ATOM 1555 N N . ALA A 1 192 ? 4.979 -3.331 -2.625 1.00 90.25 192 ALA A N 1
ATOM 1556 C CA . ALA A 1 192 ? 4.043 -3.876 -1.654 1.00 90.25 192 ALA A CA 1
ATOM 1557 C C . ALA A 1 192 ? 4.790 -4.104 -0.335 1.00 90.25 192 ALA A C 1
ATOM 1559 O O . ALA A 1 192 ? 5.644 -4.990 -0.286 1.00 90.25 192 ALA A O 1
ATOM 1560 N N . PRO A 1 193 ? 4.510 -3.334 0.727 1.00 91.81 193 PRO A N 1
ATOM 1561 C CA . PRO A 1 193 ? 5.104 -3.610 2.025 1.00 91.81 193 PRO A CA 1
ATOM 1562 C C . PRO A 1 193 ? 4.596 -4.949 2.550 1.00 91.81 193 PRO A C 1
ATOM 1564 O O . PRO A 1 193 ? 3.408 -5.246 2.450 1.00 91.81 193 PRO A O 1
ATOM 1567 N N . GLY A 1 194 ? 5.496 -5.752 3.098 1.00 89.75 194 GLY A N 1
ATOM 1568 C CA . GLY A 1 194 ? 5.207 -7.049 3.686 1.00 89.75 194 GLY A CA 1
ATOM 1569 C C . GLY A 1 194 ? 6.054 -7.273 4.926 1.00 89.75 194 GLY A C 1
ATOM 1570 O O . GLY A 1 194 ? 7.076 -6.618 5.134 1.00 89.75 194 GLY A O 1
ATOM 1571 N N . GLN A 1 195 ? 5.595 -8.171 5.789 1.00 88.88 195 GLN A N 1
ATOM 1572 C CA . GLN A 1 195 ? 6.270 -8.472 7.043 1.00 88.88 195 GLN A CA 1
ATOM 1573 C C . GLN A 1 195 ? 6.126 -9.950 7.344 1.00 88.88 195 GLN A C 1
ATOM 1575 O O . GLN A 1 195 ? 5.014 -10.455 7.470 1.00 88.88 195 GLN A O 1
ATOM 1580 N N . SER A 1 196 ? 7.260 -10.630 7.478 1.00 89.12 196 SER A N 1
ATOM 1581 C CA . SER A 1 196 ? 7.276 -12.016 7.915 1.00 89.12 196 SER A CA 1
ATOM 1582 C C . SER A 1 196 ? 7.042 -12.080 9.428 1.00 89.12 196 SER A C 1
ATOM 1584 O O . SER A 1 196 ? 7.723 -11.362 10.169 1.00 89.12 196 SER A O 1
ATOM 1586 N N . PRO A 1 197 ? 6.156 -12.960 9.926 1.00 87.19 197 PRO A N 1
ATOM 1587 C CA . PRO A 1 197 ? 6.025 -13.228 11.360 1.00 87.19 197 PRO A CA 1
ATOM 1588 C C . PRO A 1 197 ? 7.266 -13.937 11.936 1.00 87.19 197 PRO A C 1
ATOM 1590 O O . PRO A 1 197 ? 7.529 -13.839 13.135 1.00 87.19 197 PRO A O 1
ATOM 1593 N N . PHE A 1 198 ? 8.055 -14.600 11.083 1.00 90.12 198 PHE A N 1
ATOM 1594 C CA . PHE A 1 198 ? 9.234 -15.392 11.452 1.00 90.12 198 PHE A CA 1
ATOM 1595 C C . PHE A 1 198 ? 10.567 -14.678 11.184 1.00 90.12 198 PHE A C 1
ATOM 1597 O O . PHE A 1 198 ? 11.622 -15.214 11.525 1.00 90.12 198 PHE A O 1
ATOM 1604 N N . GLY A 1 199 ? 10.524 -13.499 10.561 1.00 86.06 199 GLY A N 1
ATOM 1605 C CA . GLY A 1 199 ? 11.660 -12.594 10.400 1.00 86.06 199 GLY A CA 1
ATOM 1606 C C . GLY A 1 199 ? 11.865 -11.686 11.615 1.00 86.06 199 GLY A C 1
ATOM 1607 O O . GLY A 1 199 ? 11.146 -11.774 12.618 1.00 86.06 199 GLY A O 1
ATOM 1608 N N . SER A 1 200 ? 12.844 -10.783 11.514 1.00 88.50 200 SER A N 1
ATOM 1609 C CA . SER A 1 200 ? 13.052 -9.754 12.540 1.00 88.50 200 SER A CA 1
ATOM 1610 C C . SER A 1 200 ? 11.836 -8.828 12.612 1.00 88.50 200 SER A C 1
ATOM 1612 O O . SER A 1 200 ? 11.289 -8.425 11.590 1.00 88.50 200 SER A O 1
ATOM 1614 N N . VAL A 1 201 ? 11.426 -8.441 13.822 1.00 86.12 201 VAL A N 1
ATOM 1615 C CA . VAL A 1 201 ? 10.272 -7.546 14.029 1.00 86.12 201 VAL A CA 1
ATOM 1616 C C . VAL A 1 201 ? 10.473 -6.151 13.428 1.00 86.12 201 VAL A C 1
ATOM 1618 O O . VAL A 1 201 ? 9.497 -5.486 13.102 1.00 86.12 201 VAL A O 1
ATOM 1621 N N . SER A 1 202 ? 11.724 -5.713 13.262 1.00 86.38 202 SER A N 1
ATOM 1622 C CA . SER A 1 202 ? 12.086 -4.427 12.650 1.00 86.38 202 SER A CA 1
ATOM 1623 C C . SER A 1 202 ? 12.327 -4.508 11.137 1.00 86.38 202 SER A C 1
ATOM 1625 O O . SER A 1 202 ? 12.591 -3.482 10.501 1.00 86.38 202 SER A O 1
ATOM 1627 N N . GLU A 1 203 ? 12.274 -5.715 10.564 1.00 89.94 203 GLU A N 1
ATOM 1628 C CA . GLU A 1 203 ? 12.501 -5.948 9.142 1.00 89.94 203 GLU A CA 1
ATOM 1629 C C . GLU A 1 203 ? 11.341 -5.381 8.325 1.00 89.94 203 GLU A C 1
ATOM 1631 O O . GLU A 1 203 ? 10.178 -5.718 8.545 1.00 89.94 203 GLU A O 1
ATOM 1636 N N . LEU A 1 204 ? 11.672 -4.539 7.347 1.00 91.38 204 LEU A N 1
ATOM 1637 C CA . LEU A 1 204 ? 10.709 -4.036 6.381 1.00 91.38 204 LEU A CA 1
ATOM 1638 C C . LEU A 1 204 ? 10.961 -4.715 5.039 1.00 91.38 204 LEU A C 1
ATOM 1640 O O . LEU A 1 204 ? 11.921 -4.381 4.340 1.00 91.38 204 LEU A O 1
ATOM 1644 N N . LEU A 1 205 ? 10.100 -5.673 4.699 1.00 92.50 205 LEU A N 1
ATOM 1645 C CA . LEU A 1 205 ? 10.128 -6.339 3.405 1.00 92.50 205 LEU A CA 1
ATOM 1646 C C . LEU A 1 205 ? 9.262 -5.564 2.414 1.00 92.50 205 LEU A C 1
ATOM 1648 O O . LEU A 1 205 ? 8.199 -5.046 2.757 1.00 92.50 205 LEU A O 1
ATOM 1652 N N . LEU A 1 206 ? 9.714 -5.480 1.170 1.00 91.75 206 LEU A N 1
ATOM 1653 C CA . LEU A 1 206 ? 9.026 -4.757 0.114 1.00 91.75 206 LEU A CA 1
ATOM 1654 C C . LEU A 1 206 ? 9.050 -5.589 -1.175 1.00 91.75 206 LEU A C 1
ATOM 1656 O O . LEU A 1 206 ? 10.104 -5.848 -1.753 1.00 91.75 206 LEU A O 1
ATOM 1660 N N . MET A 1 207 ? 7.876 -6.005 -1.635 1.00 87.94 207 MET A N 1
ATOM 1661 C CA . MET A 1 207 ? 7.678 -6.736 -2.884 1.00 87.94 207 MET A CA 1
ATOM 1662 C C . MET A 1 207 ? 7.494 -5.729 -4.027 1.00 87.94 207 MET A C 1
ATOM 1664 O O . MET A 1 207 ? 6.413 -5.158 -4.167 1.00 87.94 207 MET A O 1
ATOM 1668 N N . ALA A 1 208 ? 8.532 -5.451 -4.818 1.00 79.94 208 ALA A N 1
ATOM 1669 C CA . ALA A 1 208 ? 8.451 -4.465 -5.910 1.00 79.94 208 ALA A CA 1
ATOM 1670 C C . ALA A 1 208 ? 7.553 -4.958 -7.062 1.00 79.94 208 ALA A C 1
ATOM 1672 O O . ALA A 1 208 ? 6.764 -4.207 -7.635 1.00 79.94 208 ALA A O 1
ATOM 1673 N N . GLU A 1 209 ? 7.639 -6.255 -7.340 1.00 75.38 209 GLU A N 1
ATOM 1674 C CA . GLU A 1 209 ? 6.884 -7.032 -8.321 1.00 75.38 209 GLU A CA 1
ATOM 1675 C C . GLU A 1 209 ? 6.667 -8.423 -7.701 1.00 75.38 209 GLU A C 1
ATOM 1677 O O . GLU A 1 209 ? 7.472 -8.820 -6.852 1.00 75.38 209 GLU A O 1
ATOM 1682 N N . PRO A 1 210 ? 5.617 -9.181 -8.070 1.00 71.25 210 PRO A N 1
ATOM 1683 C CA . PRO A 1 210 ? 5.482 -10.563 -7.629 1.00 71.25 210 PRO A CA 1
ATOM 1684 C C . PRO A 1 210 ? 6.806 -11.303 -7.843 1.00 71.25 210 PRO A C 1
ATOM 1686 O O . PRO A 1 210 ? 7.416 -11.171 -8.897 1.00 71.25 210 PRO A O 1
ATOM 1689 N N . GLY A 1 211 ? 7.290 -11.999 -6.815 1.00 69.44 211 GLY A N 1
ATOM 1690 C CA . GLY A 1 211 ? 8.549 -12.747 -6.864 1.00 69.44 211 GLY A CA 1
ATOM 1691 C C . GLY A 1 211 ? 9.835 -11.948 -6.602 1.00 69.44 211 GLY A C 1
ATOM 1692 O O . GLY A 1 211 ? 10.859 -12.576 -6.358 1.00 69.44 211 GLY A O 1
ATOM 1693 N N . GLN A 1 212 ? 9.816 -10.608 -6.576 1.00 81.38 212 GLN A N 1
ATOM 1694 C CA . GLN A 1 212 ? 11.000 -9.795 -6.257 1.00 81.38 212 GLN A CA 1
ATOM 1695 C C . GLN A 1 212 ? 10.882 -9.132 -4.885 1.00 81.38 212 GLN A C 1
ATOM 1697 O O . GLN A 1 212 ? 10.353 -8.024 -4.744 1.00 81.38 212 GLN A O 1
ATOM 1702 N N . LEU A 1 213 ? 11.414 -9.821 -3.878 1.00 87.25 213 LEU A N 1
ATOM 1703 C CA . LEU A 1 213 ? 11.412 -9.357 -2.501 1.00 87.25 213 LEU A CA 1
ATOM 1704 C C . LEU A 1 213 ? 12.700 -8.618 -2.150 1.00 87.25 213 LEU A C 1
ATOM 1706 O O . LEU A 1 213 ? 13.803 -9.154 -2.277 1.00 87.25 213 LEU A O 1
ATOM 1710 N N . PHE A 1 214 ? 12.530 -7.414 -1.629 1.00 90.56 214 PHE A N 1
ATOM 1711 C CA . PHE A 1 214 ? 13.600 -6.580 -1.117 1.00 90.56 214 PHE A CA 1
ATOM 1712 C C . PHE A 1 214 ? 13.426 -6.335 0.376 1.00 90.56 214 PHE A C 1
ATOM 1714 O O . PHE A 1 214 ? 12.327 -6.464 0.915 1.00 90.56 214 PHE A O 1
ATOM 1721 N N . ARG A 1 215 ? 14.511 -5.941 1.031 1.00 92.06 215 ARG A N 1
ATOM 1722 C CA . ARG A 1 215 ? 14.524 -5.490 2.419 1.00 92.06 215 ARG A CA 1
ATOM 1723 C C . ARG A 1 215 ? 15.080 -4.082 2.472 1.00 92.06 215 ARG A C 1
ATOM 1725 O O . ARG A 1 215 ? 16.068 -3.805 1.803 1.00 92.06 215 ARG A O 1
ATOM 1732 N N . TRP A 1 216 ? 14.469 -3.217 3.274 1.00 92.31 216 TRP A N 1
ATOM 1733 C CA . TRP A 1 216 ? 15.031 -1.898 3.552 1.00 92.31 216 TRP A CA 1
ATOM 1734 C C . TRP A 1 216 ? 16.270 -1.987 4.459 1.00 92.31 216 TRP A C 1
ATOM 1736 O O . TRP A 1 216 ? 16.224 -2.697 5.466 1.00 92.31 216 TRP A O 1
ATOM 1746 N N . ILE A 1 217 ? 17.341 -1.249 4.139 1.00 90.69 217 ILE A N 1
ATOM 1747 C CA . ILE A 1 217 ? 18.588 -1.242 4.933 1.00 90.69 217 ILE A CA 1
ATOM 1748 C C . ILE A 1 217 ? 18.902 0.140 5.512 1.00 90.69 217 ILE A C 1
ATOM 1750 O O . ILE A 1 217 ? 19.107 0.266 6.719 1.00 90.69 217 ILE A O 1
ATOM 1754 N N . SER A 1 218 ? 19.005 1.165 4.662 1.00 87.56 218 SER A N 1
ATOM 1755 C CA . SER A 1 218 ? 19.499 2.491 5.057 1.00 87.56 218 SER A CA 1
ATOM 1756 C C . SER A 1 218 ? 18.872 3.611 4.218 1.00 87.56 218 SER A C 1
ATOM 1758 O O . SER A 1 218 ? 17.928 3.375 3.477 1.00 87.56 218 SER A O 1
ATOM 1760 N N . ASN A 1 219 ? 19.346 4.852 4.343 1.00 80.12 219 ASN A N 1
ATOM 1761 C CA . ASN A 1 219 ? 18.911 5.937 3.453 1.00 80.12 219 ASN A CA 1
ATOM 1762 C C . ASN A 1 219 ? 19.769 6.032 2.181 1.00 80.12 219 ASN A C 1
ATOM 1764 O O . ASN A 1 219 ? 19.258 6.454 1.146 1.00 80.12 219 ASN A O 1
ATOM 1768 N N . ASP A 1 220 ? 21.047 5.651 2.264 1.00 79.56 220 ASP A N 1
ATOM 1769 C CA . ASP A 1 220 ? 22.008 5.767 1.160 1.00 79.56 220 ASP A CA 1
ATOM 1770 C C . ASP A 1 220 ? 21.901 4.575 0.201 1.00 79.56 220 ASP A C 1
ATOM 1772 O O . ASP A 1 220 ? 21.850 4.744 -1.015 1.00 79.56 220 ASP A O 1
ATOM 1776 N N . GLU A 1 221 ? 21.781 3.373 0.767 1.00 82.75 221 GLU A N 1
ATOM 1777 C CA . GLU A 1 221 ? 21.473 2.126 0.067 1.00 82.75 221 GLU A CA 1
ATOM 1778 C C . GLU A 1 221 ? 20.112 1.643 0.576 1.00 82.75 221 GLU A C 1
ATOM 1780 O O . GLU A 1 221 ? 20.028 0.967 1.613 1.00 82.75 221 GLU A O 1
ATOM 1785 N N . PRO A 1 222 ? 19.015 2.081 -0.065 1.00 80.81 222 PRO A N 1
ATOM 1786 C CA . PRO A 1 222 ? 17.704 1.985 0.547 1.00 80.81 222 PRO A CA 1
ATOM 1787 C C . PRO A 1 222 ? 17.195 0.564 0.658 1.00 80.81 222 PRO A C 1
ATOM 1789 O O . PRO A 1 222 ? 16.486 0.250 1.610 1.00 80.81 222 PRO A O 1
ATOM 1792 N N . VAL A 1 223 ? 17.547 -0.303 -0.288 1.00 90.12 223 VAL A N 1
ATOM 1793 C CA . VAL A 1 223 ? 17.039 -1.669 -0.330 1.00 90.12 223 VAL A CA 1
ATOM 1794 C C . VAL A 1 223 ? 18.085 -2.652 -0.839 1.00 90.12 223 VAL A C 1
ATOM 1796 O O . VAL A 1 223 ? 18.836 -2.349 -1.759 1.00 90.12 223 VAL A O 1
ATOM 1799 N N . GLU A 1 224 ? 18.059 -3.869 -0.305 1.00 90.81 224 GLU A N 1
ATOM 1800 C CA . GLU A 1 224 ? 18.769 -5.026 -0.859 1.00 90.81 224 GLU A CA 1
ATOM 1801 C C . GLU A 1 224 ? 17.791 -6.090 -1.335 1.00 90.81 224 GLU A C 1
ATOM 1803 O O . GLU A 1 224 ? 16.689 -6.243 -0.801 1.00 90.81 224 GLU A O 1
ATOM 1808 N N . LEU A 1 225 ? 18.210 -6.856 -2.337 1.00 88.88 225 LEU A N 1
ATOM 1809 C CA . LEU A 1 225 ? 17.471 -8.023 -2.790 1.00 88.88 225 LEU A CA 1
ATOM 1810 C C . LEU A 1 225 ? 17.612 -9.150 -1.756 1.00 88.88 225 LEU A C 1
ATOM 1812 O O . LEU A 1 225 ? 18.721 -9.585 -1.460 1.00 88.88 225 LEU A O 1
ATOM 1816 N N . VAL A 1 226 ? 16.490 -9.658 -1.241 1.00 86.88 226 VAL A N 1
ATOM 1817 C CA . VAL A 1 226 ? 16.493 -10.714 -0.209 1.00 86.88 226 VAL A CA 1
ATOM 1818 C C . VAL A 1 226 ? 16.855 -12.073 -0.801 1.00 86.88 226 VAL A C 1
ATOM 1820 O O . VAL A 1 226 ? 17.486 -12.891 -0.137 1.00 86.88 226 VAL A O 1
ATOM 1823 N N . LEU A 1 227 ? 16.452 -12.322 -2.051 1.00 78.69 227 LEU A N 1
ATOM 1824 C CA . LEU A 1 227 ? 16.674 -13.584 -2.753 1.00 78.69 227 LEU A CA 1
ATOM 1825 C C . LEU A 1 227 ? 17.113 -13.328 -4.187 1.00 78.69 227 LEU A C 1
ATOM 1827 O O . LEU A 1 227 ? 16.426 -12.638 -4.946 1.00 78.69 227 LEU A O 1
ATOM 1831 N N . GLY A 1 228 ? 18.241 -13.927 -4.568 1.00 69.69 228 GLY A N 1
ATOM 1832 C CA . GLY A 1 228 ? 18.735 -13.874 -5.937 1.00 69.69 228 GLY A CA 1
ATOM 1833 C C . GLY A 1 228 ? 17.753 -14.511 -6.923 1.00 69.69 228 GLY A C 1
ATOM 1834 O O . GLY A 1 228 ? 16.940 -15.358 -6.563 1.00 69.69 228 GLY A O 1
ATOM 1835 N N . ALA A 1 229 ? 17.864 -14.154 -8.205 1.00 66.50 229 ALA A N 1
ATOM 1836 C CA . ALA A 1 229 ? 16.942 -14.611 -9.253 1.00 66.50 229 ALA A CA 1
ATOM 1837 C C . ALA A 1 229 ? 16.792 -16.147 -9.357 1.00 66.50 229 ALA A C 1
ATOM 1839 O O . ALA A 1 229 ? 15.763 -16.632 -9.808 1.00 66.50 229 ALA A O 1
ATOM 1840 N N . LYS A 1 230 ? 17.798 -16.927 -8.934 1.00 65.06 230 LYS A N 1
ATOM 1841 C CA . LYS A 1 230 ? 17.760 -18.405 -8.945 1.00 65.06 230 LYS A CA 1
ATOM 1842 C C . LYS A 1 230 ? 16.903 -19.011 -7.825 1.00 65.06 230 LYS A C 1
ATOM 1844 O O . LYS A 1 230 ? 16.483 -20.165 -7.933 1.00 65.06 230 LYS A O 1
ATOM 1849 N N . ASP A 1 231 ? 16.671 -18.237 -6.772 1.00 66.88 231 ASP A N 1
ATOM 1850 C CA . ASP A 1 231 ? 15.934 -18.646 -5.577 1.00 66.88 231 ASP A CA 1
ATOM 1851 C C . ASP A 1 231 ? 14.504 -18.090 -5.575 1.00 66.88 231 ASP A C 1
ATOM 1853 O O . ASP A 1 231 ? 13.687 -18.491 -4.751 1.00 66.88 231 ASP A O 1
ATOM 1857 N N . GLN A 1 232 ? 14.171 -17.234 -6.549 1.00 67.94 232 GLN A N 1
ATOM 1858 C CA . GLN A 1 232 ? 12.806 -16.805 -6.861 1.00 67.94 232 GLN A CA 1
ATOM 1859 C C . GLN A 1 232 ? 12.058 -17.958 -7.538 1.00 67.94 232 GLN A C 1
ATOM 1861 O O . GLN A 1 232 ? 11.905 -18.008 -8.757 1.00 67.94 232 GLN A O 1
ATOM 1866 N N . ARG A 1 233 ? 11.652 -18.941 -6.734 1.00 64.88 233 ARG A N 1
ATOM 1867 C CA . ARG A 1 233 ? 10.899 -20.107 -7.193 1.00 64.88 233 ARG A CA 1
ATOM 1868 C C . ARG A 1 233 ? 9.413 -19.914 -6.935 1.00 64.88 233 ARG A C 1
ATOM 1870 O O . ARG A 1 233 ? 8.994 -19.296 -5.958 1.00 64.88 233 ARG A O 1
ATOM 1877 N N . SER A 1 234 ? 8.617 -20.485 -7.823 1.00 66.94 234 SER A N 1
ATOM 1878 C CA . SER A 1 234 ? 7.177 -20.586 -7.663 1.00 66.94 234 SER A CA 1
ATOM 1879 C C . SER A 1 234 ? 6.787 -22.036 -7.540 1.00 66.94 234 SER A C 1
ATOM 1881 O O . SER A 1 234 ? 7.216 -22.858 -8.346 1.00 66.94 234 SER A O 1
ATOM 1883 N N . ALA A 1 235 ? 5.969 -22.330 -6.538 1.00 66.12 235 ALA A N 1
ATOM 1884 C CA . ALA A 1 235 ? 5.293 -23.612 -6.420 1.00 66.12 235 ALA A CA 1
ATOM 1885 C C . ALA A 1 235 ? 3.974 -23.632 -7.219 1.00 66.12 235 ALA A C 1
ATOM 1887 O O . ALA A 1 235 ? 3.261 -24.632 -7.209 1.00 66.12 235 ALA A O 1
ATOM 1888 N N . VAL A 1 236 ? 3.625 -22.529 -7.898 1.00 69.69 236 VAL A N 1
ATOM 1889 C CA . VAL A 1 236 ? 2.389 -22.421 -8.675 1.00 69.69 236 VAL A CA 1
ATOM 1890 C C . VAL A 1 236 ? 2.549 -23.144 -10.006 1.00 69.69 236 VAL A C 1
ATOM 1892 O O . VAL A 1 236 ? 3.099 -22.605 -10.966 1.00 69.69 236 VAL A O 1
ATOM 1895 N N . GLU A 1 237 ? 2.002 -24.351 -10.072 1.00 64.75 237 GLU A N 1
ATOM 1896 C CA . GLU A 1 237 ? 1.770 -25.062 -11.325 1.00 64.75 237 GLU A CA 1
ATOM 1897 C C . GLU A 1 237 ? 0.391 -24.695 -11.883 1.00 64.75 237 GLU A C 1
ATOM 1899 O O . GLU A 1 237 ? -0.601 -24.609 -11.153 1.00 64.75 237 GLU A O 1
ATOM 1904 N N . GLU A 1 238 ? 0.315 -24.450 -13.190 1.00 59.28 238 GLU A N 1
ATOM 1905 C CA . GLU A 1 238 ? -0.955 -24.133 -13.830 1.00 59.28 238 GLU A CA 1
ATOM 1906 C C . GLU A 1 238 ? -1.709 -25.383 -14.301 1.00 59.28 238 GLU A C 1
ATOM 1908 O O . GLU A 1 238 ? -1.103 -26.291 -14.871 1.00 59.28 238 GLU A O 1
ATOM 1913 N N . PRO A 1 239 ? -3.047 -25.416 -14.163 1.00 57.34 239 PRO A N 1
ATOM 1914 C CA . PRO A 1 239 ? -3.876 -26.511 -14.647 1.00 57.34 239 PRO A CA 1
ATOM 1915 C C . PRO A 1 239 ? -4.160 -26.352 -16.150 1.00 57.34 239 PRO A C 1
ATOM 1917 O O . PRO A 1 239 ? -5.319 -26.290 -16.568 1.00 57.34 239 PRO A O 1
ATOM 1920 N N . TYR A 1 240 ? -3.124 -26.250 -16.983 1.00 60.22 240 TYR A N 1
ATOM 1921 C CA . TYR A 1 240 ? -3.321 -26.316 -18.431 1.00 60.22 240 TYR A CA 1
ATOM 1922 C C . TYR A 1 240 ? -3.480 -27.759 -18.902 1.00 60.22 240 TYR A C 1
ATOM 1924 O O . TYR A 1 240 ? -2.914 -28.676 -18.301 1.00 60.22 240 TYR A O 1
ATOM 1932 N N . PRO A 1 241 ? -4.194 -27.988 -20.021 1.00 59.53 241 PRO A N 1
ATOM 1933 C CA . PRO A 1 241 ? -4.067 -29.244 -20.741 1.00 59.53 241 PRO A CA 1
ATOM 1934 C C . PRO A 1 241 ? -2.581 -29.519 -20.983 1.00 59.53 241 PRO A C 1
ATOM 1936 O O . PRO A 1 241 ? -1.869 -28.625 -21.438 1.00 59.53 241 PRO A O 1
ATOM 1939 N N . ALA A 1 242 ? -2.121 -30.747 -20.730 1.00 62.47 242 ALA A N 1
ATOM 1940 C CA . ALA A 1 242 ? -0.708 -31.128 -20.864 1.00 62.47 242 ALA A CA 1
ATOM 1941 C C . ALA A 1 242 ? -0.106 -30.840 -22.258 1.00 62.47 242 ALA A C 1
ATOM 1943 O O . ALA A 1 242 ? 1.105 -30.875 -22.443 1.00 62.47 242 ALA A O 1
ATOM 1944 N N . THR A 1 243 ? -0.954 -30.565 -23.250 1.00 69.94 243 THR A N 1
ATOM 1945 C CA . THR A 1 243 ? -0.590 -30.262 -24.633 1.00 69.94 243 THR A CA 1
ATOM 1946 C C . THR A 1 243 ? -0.471 -28.769 -24.947 1.00 69.94 243 THR A C 1
ATOM 1948 O O . THR A 1 243 ? -0.069 -28.445 -26.061 1.00 69.94 243 THR A O 1
ATOM 1951 N N . ALA A 1 244 ? -0.856 -27.865 -24.040 1.00 66.56 244 ALA A N 1
ATOM 1952 C CA . ALA A 1 244 ? -0.830 -26.425 -24.295 1.00 66.56 244 ALA A CA 1
ATOM 1953 C C . ALA A 1 244 ? 0.617 -25.925 -24.398 1.00 66.56 244 ALA A C 1
ATOM 1955 O O . ALA A 1 244 ? 1.386 -26.035 -23.441 1.00 66.56 244 ALA A O 1
ATOM 1956 N N . LYS A 1 245 ? 0.999 -25.359 -25.548 1.00 66.44 245 LYS A N 1
ATOM 1957 C CA . LYS A 1 245 ? 2.357 -24.836 -25.732 1.00 66.44 245 LYS A CA 1
ATOM 1958 C C . LYS A 1 245 ? 2.475 -23.383 -25.254 1.00 66.44 245 LYS A C 1
ATOM 1960 O O . LYS A 1 245 ? 1.512 -22.614 -25.339 1.00 66.44 245 LYS A O 1
ATOM 1965 N N . PRO A 1 246 ? 3.676 -22.967 -24.812 1.00 61.91 246 PRO A N 1
ATOM 1966 C CA . PRO A 1 246 ? 4.069 -21.562 -24.717 1.00 61.91 246 PRO A CA 1
ATOM 1967 C C . PRO A 1 246 ? 3.589 -20.742 -25.924 1.00 61.91 246 PRO A C 1
ATOM 1969 O O . PRO A 1 246 ? 3.973 -21.036 -27.052 1.00 61.91 246 PRO A O 1
ATOM 1972 N N . GLY A 1 247 ? 2.750 -19.724 -25.705 1.00 62.38 247 GLY A N 1
ATOM 1973 C CA . GLY A 1 247 ? 2.241 -18.867 -26.789 1.00 62.38 247 GLY A CA 1
ATOM 1974 C C . GLY A 1 247 ? 0.838 -19.222 -27.311 1.00 62.38 247 GLY A C 1
ATOM 1975 O O . GLY A 1 247 ? 0.258 -18.435 -28.056 1.00 62.38 247 GLY A O 1
ATOM 1976 N N . GLU A 1 248 ? 0.263 -20.362 -26.908 1.00 63.59 248 GLU A N 1
ATOM 1977 C CA . GLU A 1 248 ? -1.053 -20.821 -27.392 1.00 63.59 248 GLU A CA 1
ATOM 1978 C C . GLU A 1 248 ? -2.235 -20.399 -26.502 1.00 63.59 248 GLU A C 1
ATOM 1980 O O . GLU A 1 248 ? -3.394 -20.564 -26.885 1.00 63.59 248 GLU A O 1
ATOM 1985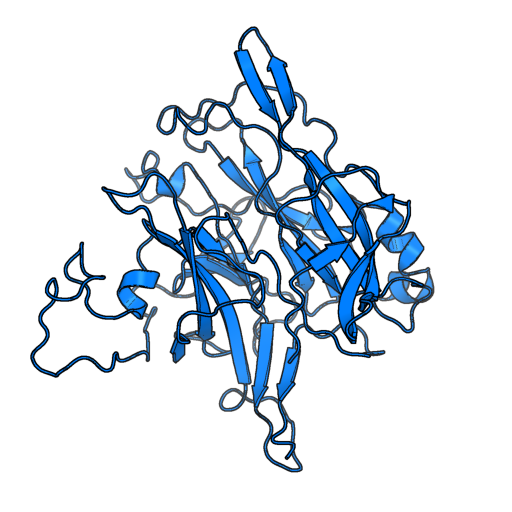 N N . THR A 1 249 ? -1.984 -19.831 -25.320 1.00 59.81 249 THR A N 1
ATOM 1986 C CA . THR A 1 249 ? -3.054 -19.356 -24.428 1.00 59.81 249 THR A CA 1
ATOM 1987 C C . THR A 1 249 ? -3.313 -17.868 -24.648 1.00 59.81 249 THR A C 1
ATOM 1989 O O . THR A 1 249 ? -2.401 -17.100 -24.958 1.00 59.81 249 THR A O 1
ATOM 1992 N N . TRP A 1 250 ? -4.553 -17.415 -24.436 1.00 52.34 250 TRP A N 1
ATOM 1993 C CA . TRP A 1 250 ? -4.941 -16.000 -24.577 1.00 52.34 250 TRP A CA 1
ATOM 1994 C C . TRP A 1 250 ? -4.043 -15.027 -23.778 1.00 52.34 250 TRP A C 1
ATOM 1996 O O . TRP A 1 250 ? -3.929 -13.848 -24.111 1.00 52.34 250 TRP A O 1
ATOM 2006 N N . HIS A 1 251 ? -3.367 -15.515 -22.735 1.00 55.84 251 HIS A N 1
ATOM 2007 C CA . HIS A 1 251 ? -2.497 -14.727 -21.865 1.00 55.84 251 HIS A CA 1
ATOM 2008 C C . HIS A 1 251 ? -1.015 -14.688 -22.289 1.00 55.84 251 HIS A C 1
ATOM 2010 O O . HIS A 1 251 ? -0.244 -13.953 -21.676 1.00 55.84 251 HIS A O 1
ATOM 2016 N N . SER A 1 252 ? -0.618 -15.401 -23.347 1.00 54.75 252 SER A N 1
ATOM 2017 C CA . SER A 1 252 ? 0.778 -15.789 -23.606 1.00 54.75 252 SER A CA 1
ATOM 2018 C C . SER A 1 252 ? 1.525 -14.975 -24.675 1.00 54.75 252 SER A C 1
ATOM 2020 O O . SER A 1 252 ? 2.335 -15.514 -25.427 1.00 54.75 252 SER A O 1
ATOM 2022 N N . ARG A 1 253 ? 1.348 -13.645 -24.715 1.00 57.91 253 ARG A N 1
ATOM 2023 C CA . ARG A 1 253 ? 2.061 -12.761 -25.676 1.00 57.91 253 ARG A CA 1
ATOM 2024 C C . ARG A 1 253 ? 3.599 -12.881 -25.665 1.00 57.91 253 ARG A C 1
ATOM 2026 O O . ARG A 1 253 ? 4.240 -12.406 -26.595 1.00 57.91 253 ARG A O 1
ATOM 2033 N N . LYS A 1 254 ? 4.184 -13.493 -24.631 1.00 63.47 254 LYS A N 1
ATOM 2034 C CA . LYS A 1 254 ? 5.632 -13.682 -24.432 1.00 63.47 254 LYS A CA 1
ATOM 2035 C C . LYS A 1 254 ? 6.035 -15.161 -24.323 1.00 63.47 254 LYS A C 1
ATOM 2037 O O . LYS A 1 254 ? 7.033 -15.467 -23.685 1.00 63.47 254 LYS A O 1
ATOM 2042 N N . SER A 1 255 ? 5.248 -16.083 -24.884 1.00 65.75 255 SER A N 1
ATOM 2043 C CA . SER A 1 255 ? 5.492 -17.530 -24.750 1.00 65.75 255 SER A CA 1
ATOM 2044 C C . SER A 1 255 ? 5.503 -17.999 -23.288 1.00 65.75 255 SER A C 1
ATOM 2046 O O . SER A 1 255 ? 6.292 -18.848 -22.898 1.00 65.75 255 SER A O 1
ATOM 2048 N N . MET A 1 256 ? 4.622 -17.436 -22.463 1.00 66.94 256 MET A N 1
ATOM 2049 C CA . MET A 1 256 ? 4.426 -17.862 -21.077 1.00 66.94 256 MET A CA 1
ATOM 2050 C C . MET A 1 256 ? 3.010 -18.381 -20.941 1.00 66.94 256 MET A C 1
ATOM 2052 O O . MET A 1 256 ? 2.066 -17.673 -21.293 1.00 66.94 256 MET A O 1
ATOM 2056 N N . THR A 1 257 ? 2.854 -19.610 -20.472 1.00 60.91 257 THR A N 1
ATOM 2057 C CA . THR A 1 257 ? 1.531 -20.179 -20.223 1.00 60.91 257 THR A CA 1
ATOM 2058 C C . THR A 1 257 ? 1.107 -19.890 -18.795 1.00 60.91 257 THR A C 1
ATOM 2060 O O . THR A 1 257 ? -0.001 -19.406 -18.621 1.00 60.91 257 THR A O 1
ATOM 2063 N N . CYS A 1 258 ? 1.975 -20.088 -17.797 1.00 68.19 258 CYS A N 1
ATOM 2064 C CA . CYS A 1 258 ? 1.608 -19.997 -16.384 1.00 68.19 258 CYS A CA 1
ATOM 2065 C C . CYS A 1 258 ? 1.205 -18.570 -15.945 1.00 68.19 258 CYS A C 1
ATOM 2067 O O . CYS A 1 258 ? 1.892 -17.589 -16.217 1.00 68.19 258 CYS A O 1
ATOM 2069 N N . VAL A 1 259 ? 0.100 -18.451 -15.205 1.00 68.44 259 VAL A N 1
ATOM 2070 C CA . VAL A 1 259 ? -0.477 -17.232 -14.628 1.00 68.44 259 VAL A CA 1
ATOM 2071 C C . VAL A 1 259 ? 0.547 -16.618 -13.701 1.00 68.44 259 VAL A C 1
ATOM 2073 O O . VAL A 1 259 ? 0.649 -15.400 -13.660 1.00 68.44 259 VAL A O 1
ATOM 2076 N N . HIS A 1 260 ? 1.328 -17.444 -13.007 1.00 70.50 260 HIS A N 1
ATOM 2077 C CA . HIS A 1 260 ? 2.486 -16.989 -12.266 1.00 70.50 260 HIS A CA 1
ATOM 2078 C C . HIS A 1 260 ? 3.458 -16.207 -13.162 1.00 70.50 260 HIS A C 1
ATOM 2080 O O . HIS A 1 260 ? 3.673 -15.027 -12.913 1.00 70.50 260 HIS A O 1
ATOM 2086 N N . ASP A 1 261 ? 3.957 -16.812 -14.241 1.00 68.94 261 ASP A N 1
ATOM 2087 C CA . ASP A 1 261 ? 4.930 -16.196 -15.155 1.00 68.94 261 ASP A CA 1
ATOM 2088 C C . ASP A 1 261 ? 4.380 -14.914 -15.798 1.00 68.94 261 ASP A C 1
ATOM 2090 O O . ASP A 1 261 ? 5.056 -13.890 -15.887 1.00 68.94 261 ASP A O 1
ATOM 2094 N N . VAL A 1 262 ? 3.102 -14.929 -16.182 1.00 68.81 262 VAL A N 1
ATOM 2095 C CA . VAL A 1 262 ? 2.413 -13.747 -16.715 1.00 68.81 262 VAL A CA 1
ATOM 2096 C C . VAL A 1 262 ? 2.326 -12.625 -15.674 1.00 68.81 262 VAL A C 1
ATOM 2098 O O . VAL A 1 262 ? 2.391 -11.450 -16.037 1.00 68.81 262 VAL A O 1
ATOM 2101 N N . MET A 1 263 ? 2.171 -12.971 -14.394 1.00 68.00 263 MET A N 1
ATOM 2102 C CA . MET A 1 263 ? 2.143 -12.025 -13.276 1.00 68.00 263 MET A CA 1
ATOM 2103 C C . MET A 1 263 ? 3.542 -11.616 -12.795 1.00 68.00 263 MET A C 1
ATOM 2105 O O . MET A 1 263 ? 3.647 -10.582 -12.149 1.00 68.00 263 MET A O 1
ATOM 2109 N N . LEU A 1 264 ? 4.602 -12.368 -13.099 1.00 67.75 264 LEU A N 1
ATOM 2110 C CA . LEU A 1 264 ? 5.989 -11.954 -12.857 1.00 67.75 264 LEU A CA 1
ATOM 2111 C C . LEU A 1 264 ? 6.487 -10.926 -13.886 1.00 67.75 264 LEU A C 1
ATOM 2113 O O . LEU A 1 264 ? 7.522 -10.296 -13.686 1.00 67.75 264 LEU A O 1
ATOM 2117 N N . HIS A 1 265 ? 5.783 -10.757 -15.006 1.00 68.00 265 HIS A N 1
ATOM 2118 C CA . HIS A 1 265 ? 6.210 -9.840 -16.056 1.00 68.00 265 HIS A CA 1
ATOM 2119 C C . HIS A 1 265 ? 5.806 -8.388 -15.743 1.00 68.00 265 HIS A C 1
ATOM 2121 O O . HIS A 1 265 ? 4.628 -8.047 -15.591 1.00 68.00 265 HIS A O 1
ATOM 2127 N N . ASP A 1 266 ? 6.804 -7.508 -15.722 1.00 61.34 266 ASP A N 1
ATOM 2128 C CA . ASP A 1 266 ? 6.700 -6.082 -15.377 1.00 61.34 266 ASP A CA 1
ATOM 2129 C C . ASP A 1 266 ? 5.723 -5.274 -16.247 1.00 61.34 266 ASP A C 1
ATOM 2131 O O . ASP A 1 266 ? 5.038 -4.388 -15.743 1.00 61.34 266 ASP A O 1
ATOM 2135 N N . GLU A 1 267 ? 5.612 -5.592 -17.542 1.00 61.69 267 GLU A N 1
ATOM 2136 C CA . GLU A 1 267 ? 4.694 -4.939 -18.491 1.00 61.69 267 GLU A CA 1
ATOM 2137 C C . GLU A 1 267 ? 3.222 -4.943 -18.038 1.00 61.69 267 GLU A C 1
ATOM 2139 O O . GLU A 1 267 ? 2.435 -4.111 -18.501 1.00 61.69 267 GLU A O 1
ATOM 2144 N N . HIS A 1 268 ? 2.825 -5.851 -17.140 1.00 67.69 268 HIS A N 1
ATOM 2145 C CA . HIS A 1 268 ? 1.422 -6.031 -16.782 1.00 67.69 268 HIS A CA 1
ATOM 2146 C C . HIS A 1 268 ? 1.092 -5.860 -15.300 1.00 67.69 268 HIS A C 1
ATOM 2148 O O . HIS A 1 268 ? -0.075 -5.608 -14.994 1.00 67.69 268 HIS A O 1
ATOM 2154 N N . VAL A 1 269 ? 2.050 -5.933 -14.376 1.00 74.06 269 VAL A N 1
ATOM 2155 C CA . VAL A 1 269 ? 1.779 -5.647 -12.957 1.00 74.06 269 VAL A CA 1
ATOM 2156 C C . VAL A 1 269 ? 1.686 -4.144 -12.744 1.00 74.06 269 VAL A C 1
ATOM 2158 O O . VAL A 1 269 ? 2.592 -3.386 -13.079 1.00 74.06 269 VAL A O 1
ATOM 2161 N N . HIS A 1 270 ? 0.572 -3.685 -12.178 1.00 75.19 270 HIS A N 1
ATOM 2162 C CA . HIS A 1 270 ? 0.307 -2.253 -12.071 1.00 75.19 270 HIS A CA 1
ATOM 2163 C C . HIS A 1 270 ? 0.059 -1.741 -10.665 1.00 75.19 270 HIS A C 1
ATOM 2165 O O . HIS A 1 270 ? 0.189 -0.539 -10.475 1.00 75.19 270 HIS A O 1
ATOM 2171 N N . GLN A 1 271 ? -0.353 -2.594 -9.730 1.00 73.94 271 GLN A N 1
ATOM 2172 C CA . GLN A 1 271 ? -0.527 -2.228 -8.329 1.00 73.94 271 GLN A CA 1
ATOM 2173 C C . GLN A 1 271 ? -0.551 -3.470 -7.443 1.00 73.94 271 GLN A C 1
ATOM 2175 O O . GLN A 1 271 ? -0.886 -4.569 -7.891 1.00 73.94 271 GLN A O 1
ATOM 2180 N N . SER A 1 272 ? -0.265 -3.255 -6.167 1.00 82.81 272 SER A N 1
ATOM 2181 C CA . SER A 1 272 ? -0.323 -4.262 -5.114 1.00 82.81 272 SER A CA 1
ATOM 2182 C C . SER A 1 272 ? -0.815 -3.628 -3.815 1.00 82.81 272 SER A C 1
ATOM 2184 O O . SER A 1 272 ? -0.552 -2.451 -3.566 1.00 82.81 272 SER A O 1
ATOM 2186 N N . THR A 1 273 ? -1.528 -4.382 -2.990 1.00 89.62 273 THR A N 1
ATOM 2187 C CA . THR A 1 273 ? -1.824 -3.972 -1.609 1.00 89.62 273 THR A CA 1
ATOM 2188 C C . THR A 1 273 ? -0.606 -4.245 -0.722 1.00 89.62 273 THR A C 1
ATOM 2190 O O . THR A 1 273 ? 0.244 -5.049 -1.112 1.00 89.62 273 THR A O 1
ATOM 2193 N N . PRO A 1 274 ? -0.515 -3.661 0.487 1.00 91.06 274 PRO A N 1
ATOM 2194 C CA . PRO A 1 274 ? 0.270 -4.272 1.555 1.00 91.06 274 PRO A CA 1
ATOM 2195 C C . PRO A 1 274 ? -0.023 -5.774 1.663 1.00 91.06 274 PRO A C 1
ATOM 2197 O O . PRO A 1 274 ? -1.157 -6.213 1.428 1.00 91.06 274 PRO A O 1
ATOM 2200 N N . MET A 1 275 ? 1.008 -6.551 1.975 1.00 91.31 275 MET A N 1
ATOM 2201 C CA . MET A 1 275 ? 0.895 -7.974 2.252 1.00 91.31 275 MET A CA 1
ATOM 2202 C C . MET A 1 275 ? 0.506 -8.154 3.717 1.00 91.31 275 MET A C 1
ATOM 2204 O O . MET A 1 275 ? 1.119 -7.566 4.607 1.00 91.31 275 MET A O 1
ATOM 2208 N N . LEU A 1 276 ? -0.512 -8.974 3.940 1.00 90.94 276 LEU A N 1
ATOM 2209 C CA . LEU A 1 276 ? -0.973 -9.393 5.253 1.00 90.94 276 LEU A CA 1
ATOM 2210 C C . LEU A 1 276 ? -0.429 -10.789 5.558 1.00 90.94 276 LEU A C 1
ATOM 2212 O O . LEU A 1 276 ? -0.239 -11.589 4.641 1.00 90.94 276 LEU A O 1
ATOM 2216 N N . THR A 1 277 ? -0.236 -11.111 6.831 1.00 91.50 277 THR A N 1
ATOM 2217 C CA . THR A 1 277 ? 0.085 -12.482 7.254 1.00 91.50 277 THR A CA 1
ATOM 2218 C C . THR A 1 277 ? -1.178 -13.199 7.714 1.00 91.50 277 THR A C 1
ATOM 2220 O O . THR A 1 277 ? -2.037 -12.578 8.333 1.00 91.50 277 THR A O 1
ATOM 2223 N N . LEU A 1 278 ? -1.326 -14.485 7.409 1.00 91.25 278 LEU A N 1
ATOM 2224 C CA . LEU A 1 278 ? -2.464 -15.307 7.818 1.00 91.25 278 LEU A CA 1
ATOM 2225 C C . LEU A 1 278 ? -1.977 -16.652 8.354 1.00 91.25 278 LEU A C 1
ATOM 2227 O O . LEU A 1 278 ? -1.285 -17.367 7.632 1.00 91.25 278 LEU A O 1
ATOM 2231 N N . THR A 1 279 ? -2.382 -17.012 9.571 1.00 90.31 279 THR A N 1
ATOM 2232 C CA . THR A 1 279 ? -2.253 -18.377 10.099 1.00 90.31 279 THR A CA 1
ATOM 2233 C C . THR A 1 279 ? -3.551 -19.143 9.878 1.00 90.31 279 THR A C 1
ATOM 2235 O O . THR A 1 279 ? -4.631 -18.688 10.253 1.00 90.31 279 THR A O 1
ATOM 2238 N N . LEU A 1 280 ? -3.429 -20.308 9.253 1.00 89.31 280 LEU A N 1
ATOM 2239 C CA . LEU A 1 280 ? -4.483 -21.292 9.054 1.00 89.31 280 LEU A CA 1
ATOM 2240 C C . LEU A 1 280 ? -4.499 -22.205 10.281 1.00 89.31 280 LEU A C 1
ATOM 2242 O O . LEU A 1 280 ? -3.586 -23.004 10.477 1.00 89.31 280 LEU A O 1
ATOM 2246 N N . CYS A 1 281 ? -5.495 -22.045 11.143 1.00 84.00 281 CYS A N 1
ATOM 2247 C CA . CYS A 1 281 ? -5.522 -22.725 12.429 1.00 84.00 281 CYS A CA 1
ATOM 2248 C C . CYS A 1 281 ? -6.116 -24.129 12.318 1.00 84.00 281 CYS A C 1
ATOM 2250 O O . CYS A 1 281 ? -7.045 -24.385 11.554 1.00 84.00 281 CYS A O 1
ATOM 2252 N N . HIS A 1 282 ? -5.573 -25.055 13.109 1.00 72.38 282 HIS A N 1
ATOM 2253 C CA . HIS A 1 282 ? -6.223 -26.335 13.358 1.00 72.38 282 HIS A CA 1
ATOM 2254 C C . HIS A 1 282 ? -7.222 -26.162 14.504 1.00 72.38 282 HIS A C 1
ATOM 2256 O O . HIS A 1 282 ? -6.961 -25.424 15.455 1.00 72.38 282 HIS A O 1
ATOM 2262 N N . ARG A 1 283 ? -8.348 -26.883 14.462 1.00 64.62 283 ARG A N 1
ATOM 2263 C CA . ARG A 1 283 ? -9.355 -26.839 15.534 1.00 64.62 283 ARG A CA 1
ATOM 2264 C C . ARG A 1 283 ? -8.714 -27.093 16.902 1.00 64.62 283 ARG A C 1
ATOM 2266 O O . ARG A 1 283 ? -8.238 -28.196 17.165 1.00 64.62 283 ARG A O 1
ATOM 2273 N N . GLY A 1 284 ? -8.745 -26.086 17.773 1.00 59.44 284 GLY A N 1
ATOM 2274 C CA . GLY A 1 284 ? -8.220 -26.164 19.140 1.00 59.44 284 GLY A CA 1
ATOM 2275 C C . GLY A 1 284 ? -6.740 -25.798 19.319 1.00 59.44 284 GLY A C 1
ATOM 2276 O O . GLY A 1 284 ? -6.262 -25.848 20.450 1.00 59.44 284 GLY A O 1
ATOM 2277 N N . SER A 1 285 ? -6.016 -25.404 18.262 1.00 70.62 285 SER A N 1
ATOM 2278 C CA . SER A 1 285 ? -4.651 -24.859 18.363 1.00 70.62 285 SER A CA 1
ATOM 2279 C C . SER A 1 285 ? -4.362 -23.853 17.245 1.00 70.62 285 SER A C 1
ATOM 2281 O O . SER A 1 285 ? -4.438 -24.192 16.063 1.00 70.62 285 SER A O 1
ATOM 2283 N N . CYS A 1 286 ? -3.974 -22.634 17.612 1.00 79.00 286 CYS A N 1
ATOM 2284 C CA . CYS A 1 286 ? -3.826 -21.512 16.681 1.00 79.00 286 CYS A CA 1
ATOM 2285 C C . CYS A 1 286 ? -2.447 -20.847 16.838 1.00 79.00 286 CYS A C 1
ATOM 2287 O O . CYS A 1 286 ? -2.322 -19.628 16.854 1.00 79.00 286 CYS A O 1
ATOM 2289 N N . GLU A 1 287 ? -1.410 -21.674 16.993 1.00 86.75 287 GLU A N 1
ATOM 2290 C CA . GLU A 1 287 ? -0.020 -21.226 17.112 1.00 86.75 287 GLU A CA 1
ATOM 2291 C C . GLU A 1 287 ? 0.597 -21.049 15.715 1.00 86.75 287 GLU A C 1
ATOM 2293 O O . GLU A 1 287 ? 0.623 -22.013 14.941 1.00 86.75 287 GLU A O 1
ATOM 2298 N N . PRO A 1 288 ? 1.096 -19.852 15.356 1.00 88.00 288 PRO A N 1
ATOM 2299 C CA . PRO A 1 288 ? 1.764 -19.634 14.079 1.00 88.00 288 PRO A CA 1
ATOM 2300 C C . PRO A 1 288 ? 3.065 -20.434 13.953 1.00 88.00 288 PRO A C 1
ATOM 2302 O O . PRO A 1 288 ? 4.005 -20.263 14.729 1.00 88.00 288 PRO A O 1
ATOM 2305 N N . ASP A 1 289 ? 3.167 -21.232 12.898 1.00 90.81 289 ASP A N 1
ATOM 2306 C CA . ASP A 1 289 ? 4.394 -21.870 12.440 1.00 90.81 289 ASP A CA 1
ATOM 2307 C C . ASP A 1 289 ? 4.589 -21.701 10.922 1.00 90.81 289 ASP A C 1
ATOM 2309 O O . ASP A 1 289 ? 3.757 -21.149 10.199 1.00 90.81 289 ASP A O 1
ATOM 2313 N N . ARG A 1 290 ? 5.745 -22.142 10.418 1.00 90.94 290 ARG A N 1
ATOM 2314 C CA . ARG A 1 290 ? 6.122 -21.955 9.007 1.00 90.94 290 ARG A CA 1
ATOM 2315 C C . ARG A 1 290 ? 5.260 -22.749 8.022 1.00 90.94 290 ARG A C 1
ATOM 2317 O O . ARG A 1 290 ? 5.315 -22.458 6.834 1.00 90.94 290 ARG A O 1
ATOM 2324 N N . GLN A 1 291 ? 4.546 -23.772 8.480 1.00 89.25 291 GLN A N 1
ATOM 2325 C CA . GLN A 1 291 ? 3.728 -24.651 7.645 1.00 89.25 291 GLN A CA 1
ATOM 2326 C C . GLN A 1 291 ? 2.279 -24.174 7.580 1.00 89.25 291 GLN A C 1
ATOM 2328 O O . GLN A 1 291 ? 1.626 -24.344 6.552 1.00 89.25 291 GLN A O 1
ATOM 2333 N N . ASN A 1 292 ? 1.782 -23.568 8.658 1.00 90.62 292 ASN A N 1
ATOM 2334 C CA . ASN A 1 292 ? 0.402 -23.110 8.756 1.00 90.62 292 ASN A CA 1
ATOM 2335 C C . ASN A 1 292 ? 0.237 -21.602 8.512 1.00 90.62 292 ASN A C 1
ATOM 2337 O O . ASN A 1 292 ? -0.884 -21.105 8.513 1.00 90.62 292 ASN A O 1
ATOM 2341 N N . THR A 1 293 ? 1.326 -20.862 8.299 1.00 92.81 293 THR A N 1
ATOM 2342 C CA . THR A 1 293 ? 1.293 -19.408 8.123 1.00 92.81 293 THR A CA 1
ATOM 2343 C C . THR A 1 293 ? 1.772 -19.000 6.734 1.00 92.81 293 THR A C 1
ATOM 2345 O O . THR A 1 293 ? 2.717 -19.560 6.185 1.00 92.81 293 THR A O 1
ATOM 2348 N N . VAL A 1 294 ? 1.109 -18.007 6.145 1.00 93.75 294 VAL A N 1
ATOM 2349 C CA . VAL A 1 294 ? 1.407 -17.489 4.804 1.00 93.75 294 VAL A CA 1
ATOM 2350 C C . VAL A 1 294 ? 1.376 -15.967 4.791 1.00 93.75 294 VAL A C 1
ATOM 2352 O O . VAL A 1 294 ? 0.672 -15.347 5.586 1.00 93.75 294 VAL A O 1
ATOM 2355 N N . MET A 1 295 ? 2.102 -15.352 3.858 1.00 92.88 295 MET A N 1
ATOM 2356 C CA . MET A 1 295 ? 1.872 -13.951 3.501 1.00 92.88 295 MET A CA 1
ATOM 2357 C C . MET A 1 295 ? 0.982 -13.890 2.266 1.00 92.88 295 MET A C 1
ATOM 2359 O O . MET A 1 295 ? 1.162 -14.653 1.321 1.00 92.88 295 MET A O 1
ATOM 2363 N N . LEU A 1 296 ? 0.042 -12.958 2.225 1.00 92.12 296 LEU A N 1
ATOM 2364 C CA . LEU A 1 296 ? -0.854 -12.789 1.093 1.00 92.12 296 LEU A CA 1
ATOM 2365 C C . LEU A 1 296 ? -1.056 -11.315 0.770 1.00 92.12 296 LEU A C 1
ATOM 2367 O O . LEU A 1 296 ? -1.171 -10.471 1.651 1.00 92.12 296 LEU A O 1
ATOM 2371 N N . GLY A 1 297 ? -1.120 -11.000 -0.514 1.00 89.50 297 GLY A N 1
ATOM 2372 C CA . GLY A 1 297 ? -1.390 -9.650 -0.987 1.00 89.50 297 GLY A CA 1
ATOM 2373 C C . GLY A 1 297 ? -2.202 -9.695 -2.265 1.00 89.50 297 GLY A C 1
ATOM 2374 O O . GLY A 1 297 ? -2.161 -10.672 -3.016 1.00 89.50 297 GLY A O 1
ATOM 2375 N N . MET A 1 298 ? -2.951 -8.633 -2.533 1.00 88.69 298 MET A N 1
ATOM 2376 C CA . MET A 1 298 ? -3.643 -8.510 -3.802 1.00 88.69 298 MET A CA 1
ATOM 2377 C C . MET A 1 298 ? -2.718 -7.895 -4.837 1.00 88.69 298 MET A C 1
ATOM 2379 O O . MET A 1 298 ? -2.168 -6.819 -4.622 1.00 88.69 298 MET A O 1
ATOM 2383 N N . VAL A 1 299 ? -2.596 -8.554 -5.983 1.00 86.06 299 VAL A N 1
ATOM 2384 C CA . VAL A 1 299 ? -1.849 -8.070 -7.140 1.00 86.06 299 VAL A CA 1
ATOM 2385 C C . VAL A 1 299 ? -2.832 -7.725 -8.248 1.00 86.06 299 VAL A C 1
ATOM 2387 O O . VAL A 1 299 ? -3.804 -8.446 -8.499 1.00 86.06 299 VAL A O 1
ATOM 2390 N N . GLN A 1 300 ? -2.582 -6.601 -8.910 1.00 83.06 300 GLN A N 1
ATOM 2391 C CA . GLN A 1 300 ? -3.415 -6.089 -9.985 1.00 83.06 300 GLN A CA 1
ATOM 2392 C C . GLN A 1 300 ? -2.646 -6.094 -11.294 1.00 83.06 300 GLN A C 1
ATOM 2394 O O . GLN A 1 300 ? -1.613 -5.433 -11.434 1.00 83.06 300 GLN A O 1
ATOM 2399 N N . ARG A 1 301 ? -3.205 -6.802 -12.271 1.00 80.56 301 ARG A N 1
ATOM 2400 C CA . ARG A 1 301 ? -2.717 -6.822 -13.639 1.00 80.56 301 ARG A CA 1
ATOM 2401 C C . ARG A 1 301 ? -3.482 -5.813 -14.480 1.00 80.56 301 ARG A C 1
ATOM 2403 O O . ARG A 1 301 ? -4.707 -5.883 -14.551 1.00 80.56 301 ARG A O 1
ATOM 2410 N N . ARG A 1 302 ? -2.772 -4.913 -15.149 1.00 79.69 302 ARG A N 1
ATOM 2411 C CA . ARG A 1 302 ? -3.340 -4.008 -16.147 1.00 79.69 302 ARG A CA 1
ATOM 2412 C C . ARG A 1 302 ? -3.546 -4.744 -17.469 1.00 79.69 302 ARG A C 1
ATOM 2414 O O . ARG A 1 302 ? -2.640 -5.414 -17.963 1.00 79.69 302 ARG A O 1
ATOM 2421 N N . GLN A 1 303 ? -4.730 -4.575 -18.044 1.00 76.44 303 GLN A N 1
ATOM 2422 C CA . GLN A 1 303 ? -5.098 -5.088 -19.356 1.00 76.44 303 GLN A CA 1
ATOM 2423 C C . GLN A 1 303 ? -5.392 -3.918 -20.290 1.00 76.44 303 GLN A C 1
ATOM 2425 O O . GLN A 1 303 ? -6.286 -3.114 -20.025 1.00 76.44 303 GLN A O 1
ATOM 2430 N N . ASP A 1 304 ? -4.643 -3.852 -21.390 1.00 72.81 304 ASP A N 1
ATOM 2431 C CA . ASP A 1 304 ? -4.806 -2.865 -22.461 1.00 72.81 304 ASP A CA 1
ATOM 2432 C C . ASP A 1 304 ? -5.107 -3.605 -23.779 1.00 72.81 304 ASP A C 1
ATOM 2434 O O . ASP A 1 304 ? -4.192 -3.952 -24.539 1.00 72.81 304 ASP A O 1
ATOM 2438 N N . PRO A 1 305 ? -6.379 -3.944 -24.047 1.00 69.50 305 PRO A N 1
ATOM 2439 C CA . PRO A 1 305 ? -6.751 -4.666 -25.253 1.00 69.50 305 PRO A CA 1
ATOM 2440 C C . PRO A 1 305 ? -6.569 -3.758 -26.475 1.00 69.50 305 PRO A C 1
ATOM 2442 O O . PRO A 1 305 ? -7.074 -2.638 -26.464 1.00 69.50 305 PRO A O 1
ATOM 2445 N N . PRO A 1 306 ? -5.946 -4.234 -27.569 1.00 68.00 306 PRO A N 1
ATOM 2446 C CA . PRO A 1 306 ? -5.691 -3.408 -28.753 1.00 68.00 306 PRO A CA 1
ATOM 2447 C C . PRO A 1 306 ? -6.954 -2.811 -29.391 1.00 68.00 306 PRO A C 1
ATOM 2449 O O . PRO A 1 306 ? -6.877 -1.781 -30.049 1.00 68.00 306 PRO A O 1
ATOM 2452 N N . ALA A 1 307 ? -8.104 -3.469 -29.215 1.00 71.06 307 ALA A N 1
ATOM 2453 C CA . ALA A 1 307 ? -9.376 -3.104 -29.836 1.00 71.06 307 ALA A CA 1
ATOM 2454 C C . ALA A 1 307 ? -10.371 -2.418 -28.879 1.00 71.06 307 ALA A C 1
ATOM 2456 O O . ALA A 1 307 ? -11.493 -2.129 -29.289 1.00 71.06 307 ALA A O 1
ATOM 2457 N N . ALA A 1 308 ? -10.003 -2.177 -27.615 1.00 68.50 308 ALA A N 1
ATOM 2458 C CA . ALA A 1 308 ? -10.891 -1.555 -26.634 1.00 68.50 308 ALA A CA 1
ATOM 2459 C C . ALA A 1 308 ? -10.409 -0.139 -26.279 1.00 68.50 308 ALA A C 1
ATOM 2461 O O . ALA A 1 308 ? -9.220 0.052 -26.030 1.00 68.50 308 ALA A O 1
ATOM 2462 N N . PRO A 1 309 ? -11.310 0.857 -26.177 1.00 68.50 309 PRO A N 1
ATOM 2463 C CA . PRO A 1 309 ? -10.937 2.216 -25.785 1.00 68.50 309 PRO A CA 1
ATOM 2464 C C . PRO A 1 309 ? -10.737 2.371 -24.268 1.00 68.50 309 PRO A C 1
ATOM 2466 O O . PRO A 1 309 ? -10.596 3.490 -23.780 1.00 68.50 309 PRO A O 1
ATOM 2469 N N . PHE A 1 310 ? -10.771 1.275 -23.505 1.00 67.62 310 PHE A N 1
ATOM 2470 C CA . PHE A 1 310 ? -10.681 1.288 -22.051 1.00 67.62 310 PHE A CA 1
ATOM 2471 C C . PHE A 1 310 ? -9.706 0.226 -21.540 1.00 67.62 310 PHE A C 1
ATOM 2473 O O . PHE A 1 310 ? -9.623 -0.885 -22.061 1.00 67.62 310 PHE A O 1
ATOM 2480 N N . THR A 1 311 ? -8.981 0.597 -20.489 1.00 73.19 311 THR A N 1
ATOM 2481 C CA . THR A 1 311 ? -8.108 -0.280 -19.703 1.00 73.19 311 THR A CA 1
ATOM 2482 C C . THR A 1 311 ? -8.918 -0.879 -18.557 1.00 73.19 311 THR A C 1
ATOM 2484 O O . THR A 1 311 ? -9.668 -0.154 -17.901 1.00 73.19 311 THR A O 1
ATOM 2487 N N . TRP A 1 312 ? -8.715 -2.158 -18.242 1.00 76.31 312 TRP A N 1
ATOM 2488 C CA . TRP A 1 312 ? -9.254 -2.764 -17.018 1.00 76.31 312 TRP A CA 1
ATOM 2489 C C . TRP A 1 312 ? -8.177 -3.490 -16.214 1.00 76.31 312 TRP A C 1
ATOM 2491 O O . TRP A 1 312 ? -7.041 -3.654 -16.662 1.00 76.31 312 TRP A O 1
ATOM 2501 N N . TYR A 1 313 ? -8.544 -3.906 -14.999 1.00 78.25 313 TYR A N 1
ATOM 2502 C CA . TYR A 1 313 ? -7.630 -4.526 -14.047 1.00 78.25 313 TYR A CA 1
ATOM 2503 C C . TYR A 1 313 ? -8.130 -5.889 -13.580 1.00 78.25 313 TYR A C 1
ATOM 2505 O O . TYR A 1 313 ? -9.221 -6.016 -13.011 1.00 78.25 313 TYR A O 1
ATOM 2513 N N . ASP A 1 314 ? -7.290 -6.904 -13.764 1.00 80.31 314 ASP A N 1
ATOM 2514 C CA . ASP A 1 314 ? -7.498 -8.216 -13.167 1.00 80.31 314 ASP A CA 1
ATOM 2515 C C . ASP A 1 314 ? -6.864 -8.228 -11.776 1.00 80.31 314 ASP A C 1
ATOM 2517 O O . ASP A 1 314 ? -5.661 -8.021 -11.630 1.00 80.31 314 ASP A O 1
ATOM 2521 N N . ARG A 1 315 ? -7.678 -8.464 -10.748 1.00 83.69 315 ARG A N 1
ATOM 2522 C CA . ARG A 1 315 ? -7.238 -8.544 -9.352 1.00 83.69 315 ARG A CA 1
ATOM 2523 C C . ARG A 1 315 ? -7.179 -9.991 -8.911 1.00 83.69 315 ARG A C 1
ATOM 2525 O O . ARG A 1 315 ? -8.107 -10.756 -9.181 1.00 83.69 315 ARG A O 1
ATOM 2532 N N . ARG A 1 316 ? -6.097 -10.367 -8.240 1.00 85.69 316 ARG A N 1
ATOM 2533 C CA . ARG A 1 316 ? -5.877 -11.720 -7.719 1.00 85.69 316 ARG A CA 1
ATOM 2534 C C . ARG A 1 316 ? -5.178 -11.636 -6.372 1.00 85.69 316 ARG A C 1
ATOM 2536 O O . ARG A 1 316 ? -4.386 -10.724 -6.160 1.00 85.69 316 ARG A O 1
ATOM 2543 N N . ILE A 1 317 ? -5.450 -12.584 -5.487 1.00 88.19 317 ILE A N 1
ATOM 2544 C CA . ILE A 1 317 ? -4.636 -12.797 -4.291 1.00 88.19 317 ILE A CA 1
ATOM 2545 C C . ILE A 1 317 ? -3.445 -13.651 -4.698 1.00 88.19 317 ILE A C 1
ATOM 2547 O O . ILE A 1 317 ? -3.636 -14.718 -5.277 1.00 88.19 317 ILE A O 1
ATOM 2551 N N . ALA A 1 318 ? -2.240 -13.175 -4.416 1.00 87.62 318 ALA A N 1
ATOM 2552 C CA . ALA A 1 318 ? -1.030 -13.979 -4.461 1.00 87.62 318 ALA A CA 1
ATOM 2553 C C . ALA A 1 318 ? -0.660 -14.358 -3.025 1.00 87.62 318 ALA A C 1
ATOM 2555 O O . ALA A 1 318 ? -0.635 -13.494 -2.146 1.00 87.62 318 ALA A O 1
ATOM 2556 N N . VAL A 1 319 ? -0.406 -15.643 -2.807 1.00 90.31 319 VAL A N 1
ATOM 2557 C CA . VAL A 1 319 ? -0.003 -16.213 -1.521 1.00 90.31 319 VAL A CA 1
ATOM 2558 C C . VAL A 1 319 ? 1.452 -16.635 -1.621 1.00 90.31 319 VAL A C 1
ATOM 2560 O O . VAL A 1 319 ? 1.856 -17.234 -2.617 1.00 90.31 319 VAL A O 1
ATOM 2563 N N . TYR A 1 320 ? 2.217 -16.337 -0.584 1.00 89.81 320 TYR A N 1
ATOM 2564 C CA . TYR A 1 320 ? 3.641 -16.596 -0.472 1.00 89.81 320 TYR A CA 1
ATOM 2565 C C . TYR A 1 320 ? 3.932 -17.317 0.841 1.00 89.81 320 TYR A C 1
ATOM 2567 O O . TYR A 1 320 ? 3.213 -17.141 1.829 1.00 89.81 320 TYR A O 1
ATOM 2575 N N . GLU A 1 321 ? 5.010 -18.093 0.867 1.00 91.25 321 GLU A N 1
ATOM 2576 C CA . GLU A 1 321 ? 5.562 -18.612 2.119 1.00 91.25 321 GLU A CA 1
ATOM 2577 C C . GLU A 1 321 ? 5.846 -17.454 3.078 1.00 91.25 321 GLU A C 1
ATOM 2579 O O . GLU A 1 321 ? 6.308 -16.390 2.669 1.00 91.25 321 GLU A O 1
ATOM 2584 N N . SER A 1 322 ? 5.591 -17.645 4.369 1.00 91.38 322 SER A N 1
ATOM 2585 C CA . SER A 1 322 ? 5.840 -16.623 5.390 1.00 91.38 322 SER A CA 1
ATOM 2586 C C . SER A 1 322 ? 7.281 -16.589 5.892 1.00 91.38 322 SER A C 1
ATOM 2588 O O . SER A 1 322 ? 7.599 -15.784 6.761 1.00 91.38 322 SER A O 1
ATOM 2590 N N . SER A 1 323 ? 8.156 -17.459 5.397 1.00 89.44 323 SER A N 1
ATOM 2591 C CA . SER A 1 323 ? 9.584 -17.504 5.724 1.00 89.44 323 SER A CA 1
ATOM 2592 C C . SER A 1 323 ? 10.411 -17.692 4.452 1.00 89.44 323 SER A C 1
ATOM 2594 O O . SER A 1 323 ? 9.856 -18.163 3.457 1.00 89.44 323 SER A O 1
ATOM 2596 N N . PRO A 1 324 ? 11.723 -17.382 4.464 1.00 86.25 324 PRO A N 1
ATOM 2597 C CA . PRO A 1 324 ? 12.585 -17.645 3.318 1.00 86.25 324 PRO A CA 1
ATOM 2598 C C . PRO A 1 324 ? 12.439 -19.095 2.823 1.00 86.25 324 PRO A C 1
ATOM 2600 O O . PRO A 1 324 ? 12.408 -20.003 3.661 1.00 86.25 324 PRO A O 1
ATOM 2603 N N . PRO A 1 325 ? 12.362 -19.321 1.498 1.00 85.75 325 PRO A N 1
ATOM 2604 C CA . PRO A 1 325 ? 12.625 -18.372 0.412 1.00 85.75 325 PRO A CA 1
ATOM 2605 C C . PRO A 1 325 ? 11.383 -17.604 -0.095 1.00 85.75 325 PRO A C 1
ATOM 2607 O O . PRO A 1 325 ? 11.381 -17.139 -1.228 1.00 85.75 325 PRO A O 1
ATOM 2610 N N . TYR A 1 326 ? 10.332 -17.425 0.711 1.00 86.75 326 TYR A N 1
ATOM 2611 C CA . TYR A 1 326 ? 9.178 -16.582 0.354 1.00 86.75 326 TYR A CA 1
ATOM 2612 C C . TYR A 1 326 ? 8.548 -16.944 -1.004 1.00 86.75 326 TYR A C 1
ATOM 2614 O O . TYR A 1 326 ? 8.074 -16.067 -1.735 1.00 86.75 326 TYR A O 1
ATOM 2622 N N . SER A 1 327 ? 8.566 -18.232 -1.363 1.00 84.50 327 SER A N 1
ATOM 2623 C CA . SER A 1 327 ? 8.110 -18.700 -2.671 1.00 84.50 327 SER A CA 1
ATOM 2624 C C . SER A 1 327 ? 6.641 -18.363 -2.856 1.00 84.50 327 SER A C 1
ATOM 2626 O O . SER A 1 327 ? 5.855 -18.439 -1.909 1.00 84.50 327 SER A O 1
ATOM 2628 N N . MET A 1 328 ? 6.235 -18.043 -4.084 1.00 84.56 328 MET A N 1
ATOM 2629 C CA . MET A 1 328 ? 4.808 -17.933 -4.375 1.00 84.56 328 MET A CA 1
ATOM 2630 C C . MET A 1 328 ? 4.182 -19.331 -4.325 1.00 84.56 328 MET A C 1
ATOM 2632 O O . MET A 1 328 ? 4.578 -20.222 -5.076 1.00 84.56 328 MET A O 1
ATOM 2636 N N . LEU A 1 329 ? 3.207 -19.507 -3.437 1.00 86.75 329 LEU A N 1
ATOM 2637 C CA . LEU A 1 329 ? 2.516 -20.770 -3.185 1.00 86.75 329 LEU A CA 1
ATOM 2638 C C . LEU A 1 329 ? 1.273 -20.929 -4.054 1.00 86.75 329 LEU A C 1
ATOM 2640 O O . LEU A 1 329 ? 0.986 -22.016 -4.545 1.00 86.75 329 LEU A O 1
ATOM 2644 N N . SER A 1 330 ? 0.502 -19.855 -4.229 1.00 84.88 330 SER A N 1
ATOM 2645 C CA . SER A 1 330 ? -0.721 -19.894 -5.031 1.00 84.88 330 SER A CA 1
ATOM 2646 C C . SER A 1 330 ? -1.125 -18.514 -5.538 1.00 84.88 330 SER A C 1
ATOM 2648 O O . SER A 1 330 ? -0.748 -17.480 -4.983 1.00 84.88 330 SER A O 1
ATOM 2650 N N . VAL A 1 331 ? -1.929 -18.506 -6.601 1.00 84.25 331 VAL A N 1
ATOM 2651 C CA . VAL A 1 331 ? -2.607 -17.311 -7.104 1.00 84.25 331 VAL A CA 1
ATOM 2652 C C . VAL A 1 331 ? -4.090 -17.622 -7.252 1.00 84.25 331 VAL A C 1
ATOM 2654 O O . VAL A 1 331 ? -4.472 -18.613 -7.873 1.00 84.25 331 VAL A O 1
ATOM 2657 N N . SER A 1 332 ? -4.951 -16.765 -6.709 1.00 84.50 332 SER A N 1
ATOM 2658 C CA . SER A 1 332 ? -6.395 -16.951 -6.799 1.00 84.50 332 SER A CA 1
ATOM 2659 C C . SER A 1 332 ? -6.907 -16.821 -8.238 1.00 84.50 332 SER A C 1
ATOM 2661 O O . SER A 1 332 ? -6.286 -16.215 -9.123 1.00 84.50 332 SER A O 1
ATOM 2663 N N . LYS A 1 333 ? -8.140 -17.291 -8.457 1.00 80.12 333 LYS A N 1
ATOM 2664 C CA . LYS A 1 333 ? -8.954 -16.848 -9.599 1.00 80.12 333 LYS A CA 1
ATOM 2665 C C . LYS A 1 333 ? -9.143 -15.323 -9.556 1.00 80.12 333 LYS A C 1
ATOM 2667 O O . LYS A 1 333 ? -8.932 -14.693 -8.516 1.00 80.12 333 LYS A O 1
ATOM 2672 N N . LYS A 1 334 ? -9.542 -14.731 -10.688 1.00 80.81 334 LYS A N 1
ATOM 2673 C CA . LYS A 1 334 ? -9.883 -13.303 -10.765 1.00 80.81 334 LYS A CA 1
ATOM 2674 C C . LYS A 1 334 ? -10.943 -12.975 -9.709 1.00 80.81 334 LYS A C 1
ATOM 2676 O O . LYS A 1 334 ? -11.994 -13.610 -9.675 1.00 80.81 334 LYS A O 1
ATOM 2681 N N . LEU A 1 335 ? -10.657 -11.985 -8.873 1.00 81.12 335 LEU A N 1
ATOM 2682 C CA . LEU A 1 335 ? -11.617 -11.422 -7.936 1.00 81.12 335 LEU A CA 1
ATOM 2683 C C . LEU A 1 335 ? -12.524 -10.431 -8.665 1.00 81.12 335 LEU A C 1
ATOM 2685 O O . LEU A 1 335 ? -12.070 -9.668 -9.518 1.00 81.12 335 LEU A O 1
ATOM 2689 N N . THR A 1 336 ? -13.810 -10.447 -8.333 1.00 76.19 336 THR A N 1
ATOM 2690 C CA . THR A 1 336 ? -14.808 -9.495 -8.837 1.00 76.19 336 THR A CA 1
ATOM 2691 C C . THR A 1 336 ? -15.584 -8.947 -7.653 1.00 76.19 336 THR A C 1
ATOM 2693 O O . THR A 1 336 ? -16.002 -9.713 -6.783 1.00 76.19 336 THR A O 1
ATOM 2696 N N . TYR A 1 337 ? -15.758 -7.628 -7.596 1.00 73.31 337 TYR A N 1
ATOM 2697 C CA . TYR A 1 337 ? -16.483 -6.991 -6.499 1.00 73.31 337 TYR A CA 1
ATOM 2698 C C . TYR A 1 337 ? -17.938 -6.735 -6.867 1.00 73.31 337 TYR A C 1
ATOM 2700 O O . TYR A 1 337 ? -18.269 -6.407 -8.004 1.00 73.31 337 TYR A O 1
ATOM 2708 N N . HIS A 1 338 ? -18.826 -6.809 -5.881 1.00 65.62 338 HIS A N 1
ATOM 2709 C CA . HIS A 1 338 ? -20.214 -6.422 -6.092 1.00 65.62 338 HIS A CA 1
ATOM 2710 C C . HIS A 1 338 ? -20.311 -4.933 -6.473 1.00 65.62 338 HIS A C 1
ATOM 2712 O O . HIS A 1 338 ? -19.831 -4.066 -5.744 1.00 65.62 338 HIS A O 1
ATOM 2718 N N . GLY A 1 339 ? -20.978 -4.617 -7.586 1.00 62.28 339 GLY A N 1
ATOM 2719 C CA . GLY A 1 339 ? -21.096 -3.242 -8.093 1.00 62.28 339 GLY A CA 1
ATOM 2720 C C . GLY A 1 339 ? -19.891 -2.768 -8.909 1.00 62.28 339 GLY A C 1
ATOM 2721 O O . GLY A 1 339 ? -19.835 -1.600 -9.298 1.00 62.28 339 GLY A O 1
ATOM 2722 N N . GLU A 1 340 ? -18.943 -3.660 -9.185 1.00 67.31 340 GLU A N 1
ATOM 2723 C CA . GLU A 1 340 ? -17.940 -3.440 -10.211 1.00 67.31 340 GLU A CA 1
ATOM 2724 C C . GLU A 1 340 ? -18.549 -3.523 -11.611 1.00 67.31 340 GLU A C 1
ATOM 2726 O O . GLU A 1 340 ? -19.410 -4.350 -11.899 1.00 67.31 340 GLU A O 1
ATOM 2731 N N . THR A 1 341 ? -18.060 -2.659 -12.491 1.00 61.03 341 THR A N 1
ATOM 2732 C CA . THR A 1 341 ? -18.340 -2.704 -13.922 1.00 61.03 341 THR A CA 1
ATOM 2733 C C . THR A 1 341 ? -17.005 -2.622 -14.647 1.00 61.03 341 THR A C 1
ATOM 2735 O O . THR A 1 341 ? -16.243 -1.698 -14.358 1.00 61.03 341 THR A O 1
ATOM 2738 N N . ASP A 1 342 ? -16.748 -3.504 -15.616 1.00 57.50 342 ASP A N 1
ATOM 2739 C CA . ASP A 1 342 ? -15.492 -3.526 -16.395 1.00 57.50 342 ASP A CA 1
ATOM 2740 C C . ASP A 1 342 ? -15.208 -2.208 -17.148 1.00 57.50 342 ASP A C 1
ATOM 2742 O O . ASP A 1 342 ? -14.087 -1.954 -17.580 1.00 57.50 342 ASP A O 1
ATOM 2746 N N . SER A 1 343 ? -16.205 -1.325 -17.268 1.00 58.12 343 SER A N 1
ATOM 2747 C CA . SER A 1 343 ? -16.079 0.016 -17.846 1.00 58.12 343 SER A CA 1
ATOM 2748 C C . SER A 1 343 ? -15.546 1.084 -16.877 1.00 58.12 343 SER A C 1
ATOM 2750 O O . SER A 1 343 ? -15.508 2.262 -17.236 1.00 58.12 343 SER A O 1
ATOM 2752 N N . ARG A 1 344 ? -15.214 0.738 -15.625 1.00 60.31 344 ARG A N 1
ATOM 2753 C CA . ARG A 1 344 ? -14.701 1.680 -14.616 1.00 60.31 344 ARG A CA 1
ATOM 2754 C C . ARG A 1 344 ? -13.321 1.259 -14.126 1.00 60.31 344 ARG A C 1
ATOM 2756 O O . ARG A 1 344 ? -13.070 0.096 -13.839 1.00 60.31 344 ARG A O 1
ATOM 2763 N N . TYR A 1 345 ? -12.451 2.250 -13.950 1.00 65.38 345 TYR A N 1
ATOM 2764 C CA . TYR A 1 345 ? -11.155 2.082 -13.301 1.00 65.38 345 TYR A CA 1
ATOM 2765 C C . TYR A 1 345 ? -11.362 1.814 -11.804 1.00 65.38 345 TYR A C 1
ATOM 2767 O O . TYR A 1 345 ? -11.615 2.747 -11.041 1.00 65.38 345 TYR A O 1
ATOM 2775 N N . ILE A 1 346 ? -11.284 0.546 -11.391 1.00 68.50 346 ILE A N 1
ATOM 2776 C CA . ILE A 1 346 ? -11.341 0.139 -9.982 1.00 68.50 346 ILE A CA 1
ATOM 2777 C C . ILE A 1 346 ? -9.987 -0.434 -9.580 1.00 68.50 346 ILE A C 1
ATOM 2779 O O . ILE A 1 346 ? -9.555 -1.453 -10.117 1.00 68.50 346 ILE A O 1
ATOM 2783 N N . TRP A 1 347 ? -9.322 0.229 -8.633 1.00 73.69 347 TRP A N 1
ATOM 2784 C CA . TRP A 1 347 ? -8.034 -0.198 -8.090 1.00 73.69 347 TRP A CA 1
ATOM 2785 C C . TRP A 1 347 ? -8.192 -0.578 -6.621 1.00 73.69 347 TRP A C 1
ATOM 2787 O O . TRP A 1 347 ? -8.835 0.137 -5.857 1.00 73.69 347 TRP A O 1
ATOM 2797 N N . THR A 1 348 ? -7.582 -1.690 -6.213 1.00 78.12 348 THR A N 1
ATOM 2798 C CA . THR A 1 348 ? -7.477 -2.071 -4.794 1.00 78.12 348 THR A CA 1
ATOM 2799 C C . THR A 1 348 ? -6.101 -1.690 -4.253 1.00 78.12 348 THR A C 1
ATOM 2801 O O . THR A 1 348 ? -5.113 -2.359 -4.540 1.00 78.12 348 THR A O 1
ATOM 2804 N N . GLY A 1 349 ? -6.027 -0.574 -3.527 1.00 80.75 349 GLY A N 1
ATOM 2805 C CA . GLY A 1 349 ? -4.765 -0.050 -2.984 1.00 80.75 349 GLY A CA 1
ATOM 2806 C C . GLY A 1 349 ? -4.435 -0.524 -1.569 1.00 80.75 349 GLY A C 1
ATOM 2807 O O . GLY A 1 349 ? -3.304 -0.369 -1.126 1.00 80.75 349 GLY A O 1
ATOM 2808 N N . SER A 1 350 ? -5.400 -1.105 -0.855 1.00 87.25 350 SER A N 1
ATOM 2809 C CA . SER A 1 350 ? -5.246 -1.427 0.560 1.00 87.25 350 SER A CA 1
ATOM 2810 C C . SER A 1 350 ? -5.983 -2.702 0.943 1.00 87.25 350 SER A C 1
ATOM 2812 O O . SER A 1 350 ? -7.034 -3.026 0.388 1.00 87.25 350 SER A O 1
ATOM 2814 N N . MET A 1 351 ? -5.385 -3.410 1.893 1.00 86.56 351 MET A N 1
ATOM 2815 C CA . MET A 1 351 ? -5.958 -4.512 2.646 1.00 86.56 351 MET A CA 1
ATOM 2816 C C . MET A 1 351 ? -5.556 -4.296 4.100 1.00 86.56 351 MET A C 1
ATOM 2818 O O . MET A 1 351 ? -4.425 -3.902 4.371 1.00 86.56 351 MET A O 1
ATOM 2822 N N . SER A 1 352 ? -6.488 -4.545 5.008 1.00 83.56 352 SER A N 1
ATOM 2823 C CA . SER A 1 352 ? -6.264 -4.528 6.449 1.00 83.56 352 SER A CA 1
ATOM 2824 C C . SER A 1 352 ? -7.077 -5.659 7.044 1.00 83.56 352 SER A C 1
ATOM 2826 O O . SER A 1 352 ? -8.171 -5.955 6.543 1.00 83.56 352 SER A O 1
ATOM 2828 N N . TYR A 1 353 ? -6.576 -6.256 8.119 1.00 81.06 353 TYR A N 1
ATOM 2829 C CA . TYR A 1 353 ? -7.488 -6.936 9.018 1.00 81.06 353 TYR A CA 1
ATOM 2830 C C . TYR A 1 353 ? -8.416 -5.894 9.636 1.00 81.06 353 TYR A C 1
ATOM 2832 O O . TYR A 1 353 ? -8.076 -4.714 9.736 1.00 81.06 353 TYR A O 1
ATOM 2840 N N . TYR A 1 354 ? -9.649 -6.317 9.877 1.00 76.56 354 TYR A N 1
ATOM 2841 C CA . TYR A 1 354 ? -10.557 -5.561 10.712 1.00 76.56 354 TYR A CA 1
ATOM 2842 C C . TYR A 1 354 ? -10.945 -6.465 11.850 1.00 76.56 354 TYR A C 1
ATOM 2844 O O . TYR A 1 354 ? -11.735 -7.402 11.702 1.00 76.56 354 TYR A O 1
ATOM 2852 N N . THR A 1 355 ? -10.297 -6.218 12.955 1.00 65.81 355 THR A N 1
ATOM 2853 C CA . THR A 1 355 ? -10.246 -7.105 14.088 1.00 65.81 355 THR A CA 1
ATOM 2854 C C . THR A 1 355 ? -10.441 -6.214 15.284 1.00 65.81 355 THR A C 1
ATOM 2856 O O . THR A 1 355 ? -9.788 -5.188 15.414 1.00 65.81 355 THR A O 1
ATOM 2859 N N . ASN A 1 356 ? -11.380 -6.571 16.152 1.00 62.62 356 ASN A N 1
ATOM 2860 C CA . ASN A 1 356 ? -11.653 -5.808 17.362 1.00 62.62 356 ASN A CA 1
ATOM 2861 C C . ASN A 1 356 ? -10.517 -6.008 18.387 1.00 62.62 356 ASN A C 1
ATOM 2863 O O . ASN A 1 356 ? -10.769 -6.468 19.497 1.00 62.62 356 ASN A O 1
ATOM 2867 N N . HIS A 1 357 ? -9.268 -5.775 17.974 1.00 63.28 357 HIS A N 1
ATOM 2868 C CA . HIS A 1 357 ? -8.078 -6.006 18.766 1.00 63.28 357 HIS A CA 1
ATOM 2869 C C . HIS A 1 357 ? -7.828 -4.825 19.686 1.00 63.28 357 HIS A C 1
ATOM 2871 O O . HIS A 1 357 ? -7.870 -3.654 19.306 1.00 63.28 357 HIS A O 1
ATOM 2877 N N . THR A 1 358 ? -7.538 -5.207 20.913 1.00 64.81 358 THR A N 1
ATOM 2878 C CA . THR A 1 358 ? -7.150 -4.353 22.025 1.00 64.81 358 THR A CA 1
ATOM 2879 C C . THR A 1 358 ? -5.638 -4.436 22.270 1.00 64.81 358 THR A C 1
ATOM 2881 O O . THR A 1 358 ? -5.075 -3.663 23.039 1.00 64.81 358 THR A O 1
ATOM 2884 N N . GLU A 1 359 ? -4.970 -5.376 21.592 1.00 69.12 359 GLU A N 1
ATOM 2885 C CA . GLU A 1 359 ? -3.551 -5.674 21.734 1.00 69.12 359 GLU A CA 1
ATOM 2886 C C . GLU A 1 359 ? -2.677 -4.704 20.930 1.00 69.12 359 GLU A C 1
ATOM 2888 O O . GLU A 1 359 ? -3.002 -4.312 19.806 1.00 69.12 359 GLU A O 1
ATOM 2893 N N . PHE A 1 360 ? -1.540 -4.334 21.524 1.00 72.88 360 PHE A N 1
ATOM 2894 C CA . PHE A 1 360 ? -0.522 -3.495 20.905 1.00 72.88 360 PHE A CA 1
ATOM 2895 C C . PHE A 1 360 ? 0.769 -4.295 20.674 1.00 72.88 360 PHE A C 1
ATOM 2897 O O . PHE A 1 360 ? 1.224 -4.971 21.602 1.00 72.88 360 PHE A O 1
ATOM 2904 N N . PRO A 1 361 ? 1.421 -4.162 19.505 1.00 74.81 361 PRO A N 1
ATOM 2905 C CA . PRO A 1 361 ? 1.009 -3.376 18.335 1.00 74.81 361 PRO A CA 1
ATOM 2906 C C . PRO A 1 361 ? -0.169 -4.013 17.575 1.00 74.81 361 PRO A C 1
ATOM 2908 O O . PRO A 1 361 ? -0.329 -5.232 17.653 1.00 74.81 361 PRO A O 1
ATOM 2911 N N . PRO A 1 362 ? -0.976 -3.228 16.822 1.00 68.00 362 PRO A N 1
ATOM 2912 C CA . PRO A 1 362 ? -2.063 -3.778 16.016 1.00 68.00 362 PRO A CA 1
ATOM 2913 C C . PRO A 1 362 ? -1.532 -4.884 15.095 1.00 68.00 362 PRO A C 1
ATOM 2915 O O . PRO A 1 362 ? -0.556 -4.655 14.366 1.00 68.00 362 PRO A O 1
ATOM 2918 N N . PRO A 1 363 ? -2.118 -6.091 15.115 1.00 66.62 363 PRO A N 1
ATOM 2919 C CA . PRO A 1 363 ? -1.543 -7.205 14.390 1.00 66.62 363 PRO A CA 1
ATOM 2920 C C . PRO A 1 363 ? -1.763 -7.027 12.888 1.00 66.62 363 PRO A C 1
ATOM 2922 O O . PRO A 1 363 ? -2.879 -6.917 12.391 1.00 66.62 363 PRO A O 1
ATOM 2925 N N . ASN A 1 364 ? -0.675 -7.100 12.124 1.00 75.44 364 ASN A N 1
ATOM 2926 C CA . ASN A 1 364 ? -0.726 -7.294 10.672 1.00 75.44 364 AS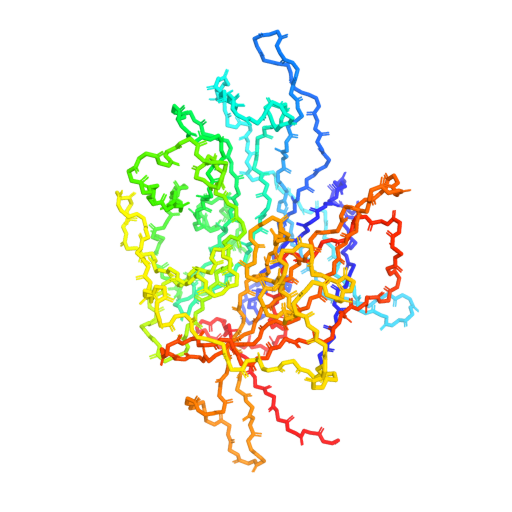N A CA 1
ATOM 2927 C C . ASN A 1 364 ? -0.851 -8.796 10.316 1.00 75.44 364 ASN A C 1
ATOM 2929 O O . ASN A 1 364 ? -0.295 -9.296 9.334 1.00 75.44 364 A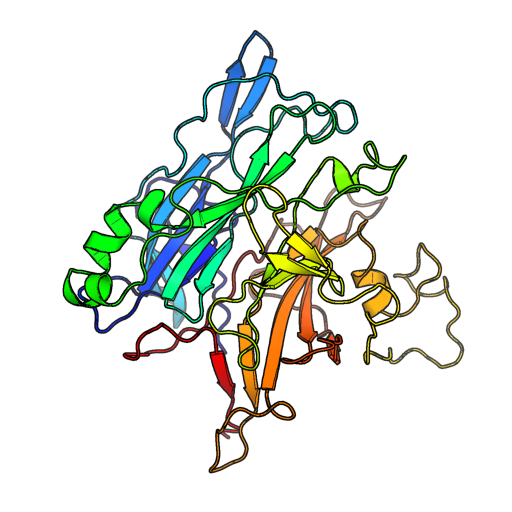SN A O 1
ATOM 2933 N N . HIS A 1 365 ? -1.522 -9.540 11.197 1.00 84.50 365 HIS A N 1
ATOM 2934 C CA . HIS A 1 365 ? -1.564 -10.993 11.238 1.00 84.50 365 HIS A CA 1
ATOM 2935 C C . HIS A 1 365 ? -2.983 -11.434 11.578 1.00 84.50 365 HIS A C 1
ATOM 2937 O O . HIS A 1 365 ? -3.521 -11.058 12.612 1.00 84.50 365 HIS A O 1
ATOM 2943 N N . GLY A 1 366 ? -3.581 -12.225 10.698 1.00 83.50 366 GLY A N 1
ATOM 2944 C CA . GLY A 1 366 ? -4.908 -12.785 10.884 1.00 83.50 366 GLY A CA 1
ATOM 2945 C C . GLY A 1 366 ? -4.835 -14.259 11.239 1.00 83.50 366 GLY A C 1
ATOM 2946 O O . GLY A 1 366 ? -3.876 -14.952 10.895 1.00 83.50 366 GLY A O 1
ATOM 2947 N N . PHE A 1 367 ? -5.896 -14.742 11.863 1.00 83.81 367 PHE A N 1
ATOM 2948 C CA . PHE A 1 367 ? -6.103 -16.154 12.134 1.00 83.81 367 PHE A CA 1
ATOM 2949 C C . PHE A 1 367 ? -7.388 -16.583 11.438 1.00 83.81 367 PHE A C 1
ATOM 2951 O O . PHE A 1 367 ? -8.416 -15.913 11.552 1.00 83.81 367 PHE A O 1
ATOM 2958 N N . LEU A 1 368 ? -7.313 -17.664 10.671 1.00 81.44 368 LEU A N 1
ATOM 2959 C CA . LEU A 1 368 ? -8.477 -18.305 10.081 1.00 81.44 368 LEU A CA 1
ATOM 2960 C C . LEU A 1 368 ? -8.637 -19.662 10.750 1.00 81.44 368 LEU A C 1
ATOM 2962 O O . LEU A 1 368 ? -7.854 -20.571 10.481 1.00 81.44 368 LEU A O 1
ATOM 2966 N N . ASP A 1 369 ? -9.629 -19.767 11.628 1.00 74.00 369 ASP A N 1
ATOM 2967 C CA . ASP A 1 369 ? -10.114 -21.053 12.121 1.00 74.00 369 ASP A CA 1
ATOM 2968 C C . ASP A 1 369 ? -11.199 -21.579 11.168 1.00 74.00 369 ASP A C 1
ATOM 2970 O O . ASP A 1 369 ? -11.940 -20.804 10.552 1.00 74.00 369 ASP A O 1
ATOM 2974 N N . ASP A 1 370 ? -11.295 -22.899 11.050 1.00 52.78 370 ASP A N 1
ATOM 2975 C CA . ASP A 1 370 ? -12.371 -23.584 10.338 1.00 52.78 370 ASP A CA 1
ATOM 2976 C C . ASP A 1 370 ? -13.646 -23.572 11.209 1.00 52.78 370 ASP A C 1
ATOM 2978 O O . ASP A 1 370 ? -14.090 -24.613 11.714 1.00 52.78 370 ASP A O 1
ATOM 2982 N N . GLU A 1 371 ? -14.240 -22.390 11.405 1.00 51.66 371 GLU A N 1
ATOM 2983 C CA . GLU A 1 371 ? -15.583 -22.253 11.981 1.00 51.66 371 GLU A CA 1
ATOM 2984 C C . GLU A 1 371 ? -16.639 -22.646 10.925 1.00 51.66 371 GLU A C 1
ATOM 2986 O O . GLU A 1 371 ? -16.668 -22.084 9.826 1.00 51.66 371 GLU A O 1
ATOM 2991 N N . ILE A 1 372 ? -17.487 -23.640 11.240 1.00 38.84 372 ILE A N 1
ATOM 2992 C CA . ILE A 1 372 ? -18.673 -24.023 10.441 1.00 38.84 372 ILE A CA 1
ATOM 2993 C C . ILE A 1 372 ? -19.863 -23.158 10.841 1.00 38.84 372 ILE A C 1
ATOM 2995 O O . ILE A 1 372 ? -20.152 -23.124 12.059 1.00 38.84 372 ILE A O 1
#

Foldseek 3Di:
DADAQAEAPVLQVFDFDQKAWDAAAPPFLAPFGIKIKTWTFFDWDADPNAIAGEIWIKIFTWHWDADPVRHTYTYTHNDMDTLDDPPDDDDQCPVVCVVCNRYFYKALWAWDAALQGFTKIKIKGADNDPQAGIWIWMFGVCLRPVCVDVNRDDVNNVSHDPGPHNDIATDADDADPPCSNPPPRNYQDAWAWEDFPPDDSPWTWTPSFQLFIWTQDDRVNGIDTPDDPVQSAAPDDDPDDPPQWQPNDPLRPPRDDGPSVSRRDPVWWDYKAHKFKEFEDDVPGGDDDQVRMKIKIKIWTWDDDPPDPDIFIFIWIWIFGSDPPRYTHDIGHGDDDDPDDRRDHRDNSYDQDSDNDNDPPDHSYYYDYPDD

Secondary structure (DSSP, 8-state):
------EE-GGGT--EEEEEEEEPPSSSS---SEEEEEEE--EEEEETTEEEEE--EEEEEEEEEE-TTS-EEEEE-S--EESS----------TT-TTTTTEES-EEEEEEE-TT--EEEEEEEE---SS-SEEEEEEEHHHH-THHHHHHHHHHHHHSPP-S-SSPEEE-PPPPTT-TTSHHHHB----EEE--TTS-TT--EEEEETTEEEEE--SSS-EEESS-TTT--B-------TT--TT-STT-TTS---HHHHHH-TTTEEEE--PEEEEE-BTTB----TTTEEEEEEEEEEE--TT-SS-EEEEEEEEEESSTT--EEEEPPPB--TT--TTS--------------SSSPPSEEEE----

Organism: NCBI:txid100902